Protein AF-A0A0G1IX48-F1 (afdb_monomer)

Radius of gyration: 21.23 Å; Cα contacts (8 Å, |Δi|>4): 604; chains: 1; bounding box: 63×48×56 Å

Organism: NCBI:txid1618648

Nearest PDB structures (foldseek):
  1aw7-assembly4_D  TM=4.445E-01  e=4.147E-03  Staphylococcus aureus
  1ts4-assembly2_B  TM=2.924E-01  e=5.168E-04  Staphylococcus aureus
  1qil-assembly3_C  TM=3.198E-01  e=1.995E-03  Staphylococcus aureus

Foldseek 3Di:
DPFDKWKWFWQDKDQQVQWGWIATPVRAIEIEGQLQEDAPDAARGIDDGGFIWIFGWDADPVCNRHTHTHNIYGDPDDRWDDQDDPDPDPWDDADLEFEWEQDQQRDIDRPVLPDQDSRWDDDPQKTKGFRGFQQPQPSNVRRKYKYAYDPAQHDPPQKGWFKAWLLQDTDDRIDIDPQPSWIWTWIWGDPDPWKIKIWTWTWDKDAQDPVNGNDSRRGHIITMIGGPDIDMDTQAQDADLVRQLVNRLVVQDFSPPPPVPDRSRGCSSNSSVVSVSSCSRDPPPRHDPPPDD

Sequence (293 aa):
MAQKRIEGKVKWFNNGRCYGRGTGKDGRDYLIHFSKIEEHGTGFRSLTVGEKIEFELAHNPDRPLLPDALNVHRLDYPNPIKRQGTANPRFKSIPRALALLVDRDGNISAPQFGEPHPWDYHNGNVYAYYVDRPGMIDRIKGLVLEVELPNALVSTPGVCVMGTDFNGGPTHRRFHSDFQGGHFVLVTKLADENRISVEAKKISLRLQGPQHVVDNRDKGVWLIVESPFEQELLIPEYEDERDLKEKIRIQIPDPDNSEQRKPSATFRKFSKAIALAIEELLPSSKLVQSATA

Mean predicted aligned error: 9.94 Å

Structure (mmCIF, N/CA/C/O backbone):
data_AF-A0A0G1IX48-F1
#
_entry.id   AF-A0A0G1IX48-F1
#
loop_
_atom_site.group_PDB
_atom_site.id
_atom_site.type_symbol
_atom_site.label_atom_id
_atom_site.label_alt_id
_atom_site.label_comp_id
_atom_site.label_asym_id
_atom_site.label_entity_id
_atom_site.label_seq_id
_atom_site.pdbx_PDB_ins_code
_atom_site.Cartn_x
_atom_site.Cartn_y
_atom_site.Cartn_z
_atom_site.occupancy
_atom_site.B_iso_or_equiv
_atom_site.auth_seq_id
_atom_site.auth_comp_id
_atom_site.auth_asym_id
_atom_site.auth_atom_id
_atom_site.pdbx_PDB_model_num
ATOM 1 N N . MET A 1 1 ? -28.852 7.889 27.124 1.00 42.59 1 MET A N 1
ATOM 2 C CA . MET A 1 1 ? -28.169 9.120 26.670 1.00 42.59 1 MET A CA 1
ATOM 3 C C . MET A 1 1 ? -27.670 8.840 25.263 1.00 42.59 1 MET A C 1
ATOM 5 O O . MET A 1 1 ? -26.952 7.862 25.110 1.00 42.59 1 MET A O 1
ATOM 9 N N . ALA A 1 2 ? -28.095 9.588 24.244 1.00 50.44 2 ALA A N 1
ATOM 10 C CA . ALA A 1 2 ? -27.523 9.432 22.905 1.00 50.44 2 ALA A CA 1
ATOM 11 C C . ALA A 1 2 ? -26.066 9.913 22.957 1.00 50.44 2 ALA A C 1
ATOM 13 O O . ALA A 1 2 ? -25.815 11.066 23.311 1.00 50.44 2 ALA A O 1
ATOM 14 N N . GLN A 1 3 ? -25.111 9.018 22.708 1.00 66.12 3 GLN A N 1
ATOM 15 C CA . GLN A 1 3 ? -23.700 9.381 22.706 1.00 66.12 3 GLN A CA 1
ATOM 16 C C . GLN A 1 3 ? -23.441 10.335 21.535 1.00 66.12 3 GLN A C 1
ATOM 18 O O . GLN A 1 3 ? -23.928 10.115 20.426 1.00 66.12 3 GLN A O 1
ATOM 23 N N . LYS A 1 4 ? -22.729 11.439 21.791 1.00 82.31 4 LYS A N 1
ATOM 24 C CA . LYS A 1 4 ? -22.459 12.458 20.773 1.00 82.31 4 LYS A CA 1
ATOM 25 C C . LYS A 1 4 ? -21.637 11.838 19.640 1.00 82.31 4 LYS A C 1
ATOM 27 O O . LYS A 1 4 ? -20.493 11.443 19.864 1.00 82.31 4 LYS A O 1
ATOM 32 N N . ARG A 1 5 ? -22.223 11.800 18.444 1.00 91.75 5 ARG A N 1
ATOM 33 C CA . ARG A 1 5 ? -21.542 11.418 17.207 1.00 91.75 5 ARG A CA 1
ATOM 34 C C . ARG A 1 5 ? -20.756 12.602 16.657 1.00 91.75 5 ARG A C 1
ATOM 36 O O . ARG A 1 5 ? -21.214 13.745 16.706 1.00 91.75 5 ARG A O 1
ATOM 43 N N . ILE A 1 6 ? -19.539 12.327 16.213 1.00 94.69 6 ILE A N 1
ATOM 44 C CA . ILE A 1 6 ? -18.588 13.294 15.680 1.00 94.69 6 ILE A CA 1
ATOM 45 C C . ILE A 1 6 ? -18.226 12.825 14.281 1.00 94.69 6 ILE A C 1
ATOM 47 O O . ILE A 1 6 ? -17.757 11.706 14.093 1.00 94.69 6 ILE A O 1
ATOM 51 N N . GLU A 1 7 ? -18.434 13.692 13.300 1.00 96.00 7 GLU A N 1
ATOM 52 C CA . GLU A 1 7 ? -17.921 13.462 11.958 1.00 96.00 7 GLU A CA 1
ATOM 53 C C . GLU A 1 7 ? -16.459 13.890 11.876 1.00 96.00 7 GLU A C 1
ATOM 55 O O . GLU A 1 7 ? -16.043 14.857 12.518 1.00 96.00 7 GLU A O 1
ATOM 60 N N . GLY A 1 8 ? -15.686 13.216 11.040 1.00 95.06 8 GLY A N 1
ATOM 61 C CA . GLY A 1 8 ? -14.280 13.507 10.844 1.00 95.06 8 GLY A CA 1
ATOM 62 C C . GLY A 1 8 ? -13.736 12.937 9.547 1.00 95.06 8 GLY A C 1
ATOM 63 O O . GLY A 1 8 ? -14.470 12.418 8.704 1.00 95.06 8 GLY A O 1
ATOM 64 N N . LYS A 1 9 ? -12.420 13.052 9.394 1.00 94.75 9 LYS A N 1
ATOM 65 C CA . LYS A 1 9 ? -11.662 12.458 8.296 1.00 94.75 9 LYS A CA 1
ATOM 66 C C . LYS A 1 9 ? -10.496 11.650 8.824 1.00 94.75 9 LYS A C 1
ATOM 68 O O . LYS A 1 9 ? -9.844 12.046 9.787 1.00 94.75 9 LYS A O 1
ATOM 73 N N . VAL A 1 10 ? -10.198 10.541 8.171 1.00 91.38 10 VAL A N 1
ATOM 74 C CA . VAL A 1 10 ? -9.043 9.708 8.507 1.00 91.38 10 VAL A CA 1
ATOM 75 C C . VAL A 1 10 ? -7.765 10.425 8.072 1.00 91.38 10 VAL A C 1
ATOM 77 O O . VAL A 1 10 ? -7.608 10.774 6.906 1.00 91.38 10 VAL A O 1
ATOM 80 N N . LYS A 1 11 ? -6.835 10.655 9.003 1.00 89.56 11 LYS A N 1
ATOM 81 C CA . LYS A 1 11 ? -5.498 11.189 8.698 1.00 89.56 11 LYS A CA 1
ATOM 82 C C . LYS A 1 11 ? -4.600 10.097 8.139 1.00 89.56 11 LYS A C 1
ATOM 84 O O . LYS A 1 11 ? -3.914 10.309 7.150 1.00 89.56 11 LYS A O 1
ATOM 89 N N . TRP A 1 12 ? -4.597 8.935 8.785 1.00 87.06 12 TRP A N 1
ATOM 90 C CA . TRP A 1 12 ? -3.848 7.763 8.347 1.00 87.06 12 TRP A CA 1
ATOM 91 C C . TRP A 1 12 ? -4.376 6.507 9.037 1.00 87.06 12 TRP A C 1
ATOM 93 O O . TRP A 1 12 ? -4.930 6.578 10.134 1.00 87.06 12 TRP A O 1
ATOM 103 N N . PHE A 1 13 ? -4.170 5.346 8.422 1.00 84.38 13 PHE A N 1
ATOM 104 C CA . PHE A 1 13 ? -4.511 4.056 9.011 1.00 84.38 13 PHE A CA 1
ATOM 105 C C . PHE A 1 13 ? -3.459 3.018 8.628 1.00 84.38 13 PHE A C 1
ATOM 107 O O . PHE A 1 13 ? -3.101 2.886 7.461 1.00 84.38 13 PHE A O 1
ATOM 114 N N . ASN A 1 14 ? -2.924 2.298 9.613 1.00 80.75 14 ASN A N 1
ATOM 115 C CA . ASN A 1 14 ? -1.934 1.256 9.386 1.00 80.75 14 ASN A CA 1
ATOM 116 C C . ASN A 1 14 ? -2.595 -0.120 9.487 1.00 80.75 14 ASN A C 1
ATOM 118 O O . ASN A 1 14 ? -2.892 -0.604 10.579 1.00 80.75 14 ASN A O 1
ATOM 122 N N . ASN A 1 15 ? -2.762 -0.776 8.343 1.00 77.44 15 ASN A N 1
ATOM 123 C CA . ASN A 1 15 ? -3.393 -2.090 8.231 1.00 77.44 15 ASN A CA 1
ATOM 124 C C . ASN A 1 15 ? -2.645 -3.211 8.951 1.00 77.44 15 ASN A C 1
ATOM 126 O O . ASN A 1 15 ? -3.273 -4.108 9.516 1.00 77.44 15 ASN A O 1
ATOM 130 N N . GLY A 1 16 ? -1.311 -3.157 8.945 1.00 72.56 16 GLY A N 1
ATOM 131 C CA . GLY A 1 16 ? -0.469 -4.145 9.616 1.00 72.56 16 GLY A CA 1
ATOM 132 C C . GLY A 1 16 ? -0.540 -4.033 11.137 1.00 72.56 16 GLY A C 1
ATOM 133 O O . GLY A 1 16 ? -0.496 -5.041 11.835 1.00 72.56 16 GLY A O 1
ATOM 134 N N . ARG A 1 17 ? -0.690 -2.810 11.659 1.00 77.06 17 ARG A N 1
ATOM 135 C CA . ARG A 1 17 ? -0.802 -2.554 13.102 1.00 77.06 17 ARG A CA 1
ATOM 136 C C . ARG A 1 17 ? -2.237 -2.417 13.607 1.00 77.06 17 ARG A C 1
ATOM 138 O O . ARG A 1 17 ? -2.450 -2.402 14.811 1.00 77.06 17 ARG A O 1
ATOM 145 N N . CYS A 1 18 ? -3.210 -2.374 12.704 1.00 80.06 18 CYS A N 1
ATOM 146 C CA . CYS A 1 18 ? -4.641 -2.340 12.996 1.00 80.06 18 CYS A CA 1
ATOM 147 C C . CYS A 1 18 ? -5.118 -1.080 13.744 1.00 80.06 18 CYS A C 1
ATOM 149 O O . CYS A 1 18 ? -6.137 -1.114 14.437 1.00 80.06 18 CYS A O 1
ATOM 151 N N . TYR A 1 19 ? -4.397 0.032 13.607 1.00 86.12 19 TYR A N 1
ATOM 152 C CA . TYR A 1 19 ? -4.800 1.318 14.167 1.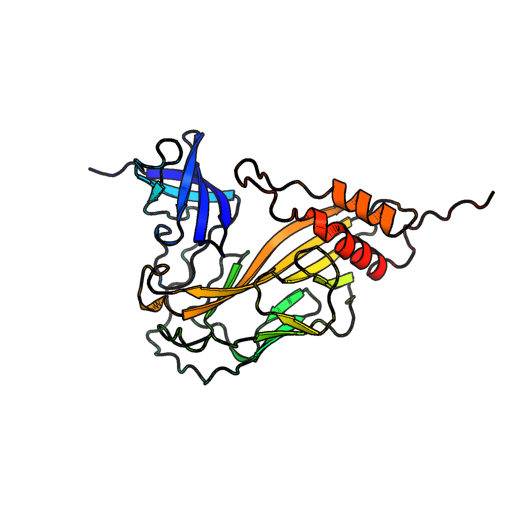00 86.12 19 TYR A CA 1
ATOM 153 C C . TYR A 1 19 ? -4.465 2.467 13.221 1.00 86.12 19 TYR A C 1
ATOM 155 O O . TYR A 1 19 ? -3.578 2.367 12.371 1.00 86.12 19 TYR A O 1
ATOM 163 N N . GLY A 1 20 ? -5.179 3.566 13.396 1.00 89.81 20 GLY A N 1
ATOM 164 C CA . GLY A 1 20 ? -5.025 4.800 12.655 1.00 89.81 20 GLY A CA 1
ATOM 165 C C . GLY A 1 20 ? -5.401 6.004 13.495 1.00 89.81 20 GLY A C 1
ATOM 166 O O . GLY A 1 20 ? -5.756 5.886 14.670 1.00 89.81 20 GLY A O 1
ATOM 167 N N . ARG A 1 21 ? -5.338 7.170 12.869 1.00 92.94 21 ARG A N 1
ATOM 168 C CA . ARG A 1 21 ? -5.719 8.443 13.467 1.00 92.94 21 ARG A CA 1
ATOM 169 C C . ARG A 1 21 ? -6.688 9.160 12.543 1.00 92.94 21 ARG A C 1
ATOM 171 O O . ARG A 1 21 ? -6.491 9.167 11.329 1.00 92.94 21 ARG A O 1
ATOM 178 N N . GLY A 1 22 ? -7.716 9.771 13.114 1.00 93.81 22 GLY A N 1
ATOM 179 C CA . GLY A 1 22 ? -8.655 10.638 12.407 1.00 93.81 22 GLY A CA 1
ATOM 180 C C . GLY A 1 22 ? -8.753 12.002 13.071 1.00 93.81 22 GLY A C 1
ATOM 181 O O . GLY A 1 22 ? -8.441 12.139 14.248 1.00 93.81 22 GLY A O 1
ATOM 182 N N . THR A 1 23 ? -9.192 13.001 12.317 1.00 95.50 23 THR A N 1
ATOM 183 C CA . THR A 1 23 ? -9.468 14.350 12.813 1.00 95.50 23 THR A CA 1
ATOM 184 C C . THR A 1 23 ? -10.959 14.607 12.749 1.00 95.50 23 THR A C 1
ATOM 186 O O . THR A 1 23 ? -11.557 14.524 11.674 1.00 95.50 23 THR A O 1
ATOM 189 N N . GLY A 1 24 ? -11.558 14.905 13.898 1.00 94.81 24 GLY A N 1
ATOM 190 C CA . GLY A 1 24 ? -12.957 15.301 13.985 1.00 94.81 24 GLY A CA 1
ATOM 191 C C . GLY A 1 24 ? -13.181 16.713 13.442 1.00 94.81 24 GLY A C 1
ATOM 192 O O . GLY A 1 24 ? -12.270 17.540 13.390 1.00 94.81 24 GLY A O 1
ATOM 193 N N . LYS A 1 25 ? -14.425 17.028 13.075 1.00 94.50 25 LYS A N 1
ATOM 194 C CA . LYS A 1 25 ? -14.857 18.391 12.714 1.00 94.50 25 LYS A CA 1
ATOM 195 C C . LYS A 1 25 ? -14.704 19.392 13.864 1.00 94.50 25 LYS A C 1
ATOM 197 O O . LYS A 1 25 ? -14.741 20.594 13.636 1.00 94.50 25 LYS A O 1
ATOM 202 N N . ASP A 1 26 ? -14.527 18.906 15.087 1.00 91.50 26 ASP A N 1
ATOM 203 C CA . ASP A 1 26 ? -14.191 19.698 16.269 1.00 91.50 26 ASP A CA 1
ATOM 204 C C . ASP A 1 26 ? -12.700 20.082 16.351 1.00 91.50 26 ASP A C 1
ATOM 206 O O . ASP A 1 26 ? -12.290 20.738 17.308 1.00 91.50 26 ASP A O 1
ATOM 210 N N . GLY A 1 27 ? -11.886 19.674 15.370 1.00 90.75 27 GLY A N 1
ATOM 211 C CA . GLY A 1 27 ? -10.461 19.988 15.274 1.00 90.75 27 GLY A CA 1
ATOM 212 C C . GLY A 1 27 ? -9.554 19.110 16.137 1.00 90.75 27 GLY A C 1
ATOM 213 O O . GLY A 1 27 ? -8.349 19.352 16.175 1.00 90.75 27 GLY A O 1
ATOM 214 N N . ARG A 1 28 ? -10.098 18.101 16.831 1.00 92.38 28 ARG A N 1
ATOM 215 C CA . ARG A 1 28 ? -9.322 17.178 17.674 1.00 92.38 28 ARG A CA 1
ATOM 216 C C . ARG A 1 28 ? -8.935 15.922 16.908 1.00 92.38 28 ARG A C 1
ATOM 218 O O . ARG A 1 28 ? -9.640 15.498 15.991 1.00 92.38 28 ARG A O 1
ATOM 225 N N . ASP A 1 29 ? -7.834 15.309 17.330 1.00 94.00 29 ASP A N 1
ATOM 226 C CA . ASP A 1 29 ? -7.405 14.013 16.820 1.00 94.00 29 ASP A CA 1
ATOM 227 C C . ASP A 1 29 ? -7.938 12.870 17.685 1.00 94.00 29 ASP A C 1
ATOM 229 O O . ASP A 1 29 ? -8.062 12.985 18.905 1.00 94.00 29 ASP A O 1
ATOM 233 N N . TYR A 1 30 ? -8.236 11.758 17.022 1.00 94.31 30 TYR A N 1
ATOM 234 C CA . TYR A 1 30 ? -8.856 10.574 17.595 1.00 94.31 30 TYR A CA 1
ATOM 235 C C . TYR A 1 30 ? -8.091 9.328 17.177 1.00 94.31 30 TYR A C 1
ATOM 237 O O . TYR A 1 30 ? -7.732 9.178 16.003 1.00 94.31 30 TYR A O 1
ATOM 245 N N . LEU A 1 31 ? -7.868 8.414 18.120 1.00 94.19 31 LEU A N 1
ATOM 246 C CA . LEU A 1 31 ? -7.324 7.102 17.807 1.00 94.19 31 LEU A CA 1
ATOM 247 C C . LEU A 1 31 ? -8.439 6.199 17.285 1.00 94.19 31 LEU A C 1
ATOM 249 O O . LEU A 1 31 ? -9.457 5.994 17.942 1.00 94.19 31 LEU A O 1
ATOM 253 N N . ILE A 1 32 ? -8.215 5.609 16.118 1.00 92.94 32 ILE A N 1
ATOM 254 C CA . ILE A 1 32 ? -9.140 4.663 15.506 1.00 92.94 32 ILE A CA 1
ATOM 255 C C . ILE A 1 32 ? -8.487 3.292 15.540 1.00 92.94 32 ILE A C 1
ATOM 257 O O . ILE A 1 32 ? -7.451 3.071 14.917 1.00 92.94 32 ILE A O 1
ATOM 261 N N . HIS A 1 33 ? -9.091 2.350 16.250 1.00 89.12 33 HIS A N 1
ATOM 262 C CA . HIS A 1 33 ? -8.661 0.958 16.222 1.00 89.12 33 HIS A CA 1
ATOM 263 C C . HIS A 1 33 ? -9.568 0.151 15.290 1.00 89.12 33 HIS A C 1
ATOM 265 O O . HIS A 1 33 ? -10.773 0.391 15.251 1.00 89.12 33 HIS A O 1
ATOM 271 N N . PHE A 1 34 ? -9.017 -0.830 14.568 1.00 84.44 34 PHE A N 1
ATOM 272 C CA . PHE A 1 34 ? -9.778 -1.611 13.582 1.00 84.44 34 PHE A CA 1
ATOM 273 C C . PHE A 1 34 ? -11.041 -2.255 14.183 1.00 84.44 34 PHE A C 1
ATOM 275 O O . PHE A 1 34 ? -12.068 -2.350 13.518 1.00 84.44 34 PHE A O 1
ATOM 282 N N . SER A 1 35 ? -10.980 -2.666 15.459 1.00 81.25 35 SER A N 1
ATOM 283 C CA . SER A 1 35 ? -12.101 -3.316 16.149 1.00 81.25 35 SER A CA 1
ATOM 284 C C . SER A 1 35 ? -13.276 -2.384 16.423 1.00 81.25 35 SER A C 1
ATOM 286 O O . SER A 1 35 ? -14.332 -2.851 16.833 1.00 81.25 35 SER A O 1
ATOM 288 N N . LYS A 1 36 ? -13.080 -1.075 16.243 1.00 87.88 36 LYS A N 1
ATOM 289 C CA . LYS A 1 36 ? -14.100 -0.043 16.421 1.00 87.88 36 LYS A CA 1
ATOM 290 C C . LYS A 1 36 ? -14.729 0.387 15.104 1.00 87.88 36 LYS A C 1
ATOM 292 O O . LYS A 1 36 ? -15.658 1.178 15.138 1.00 87.88 36 LYS A O 1
ATOM 297 N N . ILE A 1 37 ? -14.222 -0.103 13.971 1.00 87.50 37 ILE A N 1
ATOM 298 C CA . ILE A 1 37 ? -14.808 0.142 12.654 1.00 87.50 37 ILE A CA 1
ATOM 299 C C . ILE A 1 37 ? -16.046 -0.734 12.532 1.00 87.50 37 ILE A C 1
ATOM 301 O O . ILE A 1 37 ? -15.942 -1.958 12.450 1.00 87.50 37 ILE A O 1
ATOM 305 N N . GLU A 1 38 ? -17.207 -0.099 12.543 1.00 79.75 38 GLU A N 1
ATOM 306 C CA . GLU A 1 38 ? -18.510 -0.728 12.401 1.00 79.75 38 GLU A CA 1
ATOM 307 C C . GLU A 1 38 ? -18.820 -0.895 10.917 1.00 79.75 38 GLU A C 1
ATOM 309 O O . GLU A 1 38 ? -19.448 -0.060 10.264 1.00 79.75 38 GLU A O 1
ATOM 314 N N . GLU A 1 39 ? -18.345 -2.010 10.376 1.00 69.50 39 GLU A N 1
ATOM 315 C CA . GLU A 1 39 ? -18.858 -2.563 9.132 1.00 69.50 39 GLU A CA 1
ATOM 316 C C . GLU A 1 39 ? -19.879 -3.643 9.451 1.00 69.50 39 GLU A C 1
ATOM 318 O O . GLU A 1 39 ? -19.658 -4.488 10.322 1.00 69.50 39 GLU A O 1
ATOM 323 N N . HIS A 1 40 ? -20.987 -3.647 8.713 1.00 56.19 40 HIS A N 1
ATOM 324 C CA . HIS A 1 40 ? -21.991 -4.702 8.774 1.00 56.19 40 HIS A CA 1
ATOM 325 C C . HIS A 1 40 ? -21.442 -5.996 8.142 1.00 56.19 40 HIS A C 1
ATOM 327 O O . HIS A 1 40 ? -21.862 -6.410 7.066 1.00 56.19 40 HIS A O 1
ATOM 333 N N . GLY A 1 41 ? -20.474 -6.637 8.802 1.00 55.41 41 GLY A N 1
ATOM 334 C CA . GLY A 1 41 ? -19.793 -7.821 8.296 1.00 55.41 41 GLY A CA 1
ATOM 335 C C . GLY A 1 41 ? -18.691 -8.359 9.213 1.00 55.41 41 GLY A C 1
ATOM 336 O O . GLY A 1 41 ? -18.174 -7.690 10.110 1.00 55.41 41 GLY A O 1
ATOM 337 N N . THR A 1 42 ? -18.345 -9.616 8.967 1.00 56.97 42 THR A N 1
ATOM 338 C CA . THR A 1 42 ? -17.113 -10.266 9.433 1.00 56.97 42 THR A CA 1
ATOM 339 C C . THR A 1 42 ? -16.043 -10.100 8.364 1.00 56.97 42 THR A C 1
ATOM 341 O O . THR A 1 42 ? -16.374 -10.189 7.182 1.00 56.97 42 THR A O 1
ATOM 344 N N . GLY A 1 43 ? -14.786 -9.956 8.754 1.00 67.50 43 GLY A N 1
ATOM 345 C CA . GLY A 1 43 ? -13.659 -9.941 7.835 1.00 67.50 43 GLY A CA 1
ATOM 346 C C . GLY A 1 43 ? -12.602 -8.906 8.191 1.00 67.50 43 GLY A C 1
ATOM 347 O O . GLY A 1 43 ? -12.515 -8.409 9.318 1.00 67.50 43 GLY A O 1
ATOM 348 N N . PHE A 1 44 ? -11.780 -8.599 7.194 1.00 73.69 44 PHE A N 1
ATOM 349 C CA . PHE A 1 44 ? -10.791 -7.539 7.266 1.00 73.69 44 PHE A CA 1
ATOM 350 C C . PHE A 1 44 ? -11.475 -6.160 7.317 1.00 73.69 44 PHE A C 1
ATOM 352 O O . PHE A 1 44 ? -12.525 -5.973 6.718 1.00 73.69 44 PHE A O 1
ATOM 359 N N . ARG A 1 45 ? -10.899 -5.202 8.055 1.00 80.25 45 ARG A N 1
ATOM 360 C CA . ARG A 1 45 ? -11.421 -3.828 8.198 1.00 80.25 45 ARG A CA 1
ATOM 361 C C . ARG A 1 45 ? -10.275 -2.832 8.095 1.00 80.25 45 ARG A C 1
ATOM 363 O O . ARG A 1 45 ? -9.256 -2.999 8.775 1.00 80.25 45 ARG A O 1
ATOM 370 N N . SER A 1 46 ? -10.438 -1.803 7.269 1.00 84.19 46 SER A N 1
ATOM 371 C CA . SER A 1 46 ? -9.398 -0.809 6.982 1.00 84.19 46 SER A CA 1
ATOM 372 C C . SER A 1 46 ? -9.983 0.543 6.600 1.00 84.19 46 SER A C 1
ATOM 374 O O . SER A 1 46 ? -11.044 0.605 5.997 1.00 84.19 46 SER A O 1
ATOM 376 N N . LE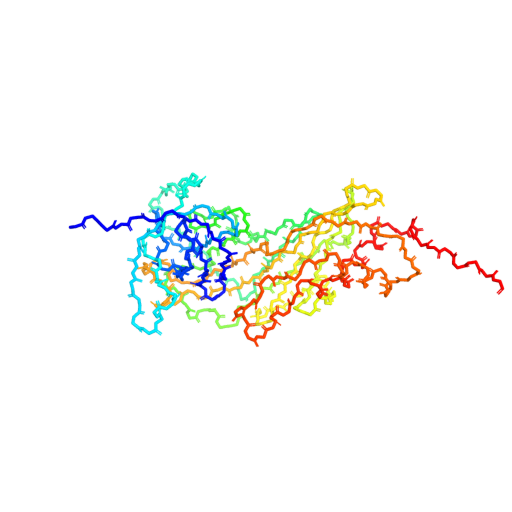U A 1 47 ? -9.282 1.633 6.888 1.00 86.06 47 LEU A N 1
ATOM 377 C CA . LEU A 1 47 ? -9.684 2.966 6.445 1.00 86.06 47 LEU A CA 1
ATOM 378 C C . LEU A 1 47 ? -8.662 3.553 5.478 1.00 86.06 47 LEU A C 1
ATOM 380 O O . LEU A 1 47 ? -7.465 3.279 5.587 1.00 86.06 47 LEU A O 1
ATOM 384 N N . THR A 1 48 ? -9.128 4.386 4.556 1.00 83.25 48 THR A N 1
ATOM 385 C CA . THR A 1 48 ? -8.273 5.101 3.606 1.00 83.25 48 THR A CA 1
ATOM 386 C C . THR A 1 48 ? -7.974 6.505 4.118 1.00 83.25 48 THR A C 1
ATOM 388 O O . THR A 1 48 ? -8.747 7.099 4.867 1.00 83.25 48 THR A O 1
ATOM 391 N N . VAL A 1 49 ? -6.832 7.073 3.728 1.00 85.25 49 VAL A N 1
ATOM 392 C CA . VAL A 1 49 ? -6.520 8.475 4.046 1.00 85.25 49 VAL A CA 1
ATOM 393 C C . VAL A 1 49 ? -7.593 9.383 3.433 1.00 85.25 49 VAL A C 1
ATOM 395 O O . VAL A 1 49 ? -8.034 9.164 2.309 1.00 85.25 49 VAL A O 1
ATOM 398 N N . GLY A 1 50 ? -8.030 10.393 4.183 1.00 87.56 50 GLY A N 1
ATOM 399 C CA . GLY A 1 50 ? -9.048 11.357 3.766 1.00 87.56 50 GLY A CA 1
ATOM 400 C C . GLY A 1 50 ? -10.494 10.861 3.865 1.00 87.56 50 GLY A C 1
ATOM 401 O O . GLY A 1 50 ? -11.407 11.673 3.699 1.00 87.56 50 GLY A O 1
ATOM 402 N N . GLU A 1 51 ? -10.712 9.580 4.175 1.00 87.69 51 GLU A N 1
ATOM 403 C CA . GLU A 1 51 ? -12.039 8.968 4.249 1.00 87.69 51 GLU A CA 1
ATOM 404 C C . GLU A 1 51 ? -12.919 9.654 5.296 1.00 87.69 51 GLU A C 1
ATOM 406 O O . GLU A 1 51 ? -12.487 9.875 6.433 1.00 87.69 51 GLU A O 1
ATOM 411 N N . LYS A 1 52 ? -14.154 10.003 4.914 1.00 92.12 52 LYS A N 1
ATOM 412 C CA . LYS A 1 52 ? -15.119 10.611 5.832 1.00 92.12 52 LYS A CA 1
ATOM 413 C C . LYS A 1 52 ? -15.754 9.546 6.713 1.00 92.12 52 LYS A C 1
ATOM 415 O O . LYS A 1 52 ? -16.339 8.578 6.220 1.00 92.12 52 LYS A O 1
ATOM 420 N N . ILE A 1 53 ? -15.684 9.778 8.015 1.00 92.88 53 ILE A N 1
ATOM 421 C CA . ILE A 1 53 ? -16.189 8.870 9.038 1.00 92.88 53 ILE A CA 1
ATOM 422 C C . ILE A 1 53 ? -17.060 9.614 10.045 1.00 92.88 53 ILE A C 1
ATOM 424 O O . ILE A 1 53 ? -16.914 10.818 10.242 1.00 92.88 53 ILE A O 1
ATOM 428 N N . GLU A 1 54 ? -17.930 8.878 10.716 1.00 94.12 54 GLU A N 1
ATOM 429 C CA . GLU A 1 54 ? -18.662 9.297 11.904 1.00 94.12 54 GLU A CA 1
ATOM 430 C C . GLU A 1 54 ? -18.348 8.319 13.033 1.00 94.12 54 GLU A C 1
ATOM 432 O O . GLU A 1 54 ? -18.261 7.118 12.802 1.00 94.12 54 GLU A O 1
ATOM 437 N N . PHE A 1 55 ? -18.152 8.813 14.249 1.00 94.44 55 PHE A N 1
ATOM 438 C CA . PHE A 1 55 ? -17.828 7.969 15.393 1.00 94.44 55 PHE A CA 1
ATOM 439 C C . PHE A 1 55 ? -18.290 8.583 16.709 1.00 94.44 55 PHE A C 1
ATOM 441 O O . PHE A 1 55 ? -18.621 9.763 16.808 1.00 94.44 55 PHE A O 1
ATOM 448 N N . GLU A 1 56 ? -18.285 7.767 17.748 1.00 94.38 56 GLU A N 1
ATOM 449 C CA . GLU A 1 56 ? -18.587 8.154 19.115 1.00 94.38 56 GLU A CA 1
ATOM 450 C C . GLU A 1 56 ? -17.289 8.376 19.895 1.00 94.38 56 GLU A C 1
ATOM 452 O O . GLU A 1 56 ? -16.365 7.565 19.849 1.00 94.38 56 GLU A O 1
ATOM 457 N N . LEU A 1 57 ? -17.208 9.488 20.627 1.00 92.50 57 LEU A N 1
ATOM 458 C CA . LEU A 1 57 ? -16.051 9.784 21.469 1.00 92.50 57 LEU A CA 1
ATOM 459 C C . LEU A 1 57 ? -16.047 8.879 22.704 1.00 92.50 57 LEU A C 1
ATOM 461 O O . LEU A 1 57 ? -17.029 8.840 23.454 1.00 92.50 57 LEU A O 1
ATOM 465 N N . ALA A 1 58 ? -14.903 8.251 22.969 1.00 91.12 58 ALA A N 1
ATOM 466 C CA . ALA A 1 58 ? -14.587 7.644 24.253 1.00 91.12 58 ALA A CA 1
ATOM 467 C C . ALA A 1 58 ? -13.303 8.232 24.835 1.00 91.12 58 ALA A C 1
ATOM 469 O O . ALA A 1 58 ? -12.243 8.245 24.209 1.00 91.12 58 ALA A O 1
ATOM 470 N N . HIS A 1 59 ? -13.402 8.726 26.065 1.00 88.56 59 HIS A N 1
ATOM 471 C CA . HIS A 1 59 ? -12.233 9.192 26.790 1.00 88.56 59 HIS A CA 1
ATOM 472 C C . HIS A 1 59 ? -11.369 8.001 27.211 1.00 88.56 59 HIS A C 1
ATOM 474 O O . HIS A 1 59 ? -11.887 7.013 27.732 1.00 88.56 59 HIS A O 1
ATOM 480 N N . ASN A 1 60 ? -10.059 8.121 27.014 1.00 85.00 60 ASN A N 1
ATOM 481 C CA . ASN A 1 60 ? -9.092 7.126 27.443 1.00 85.00 60 ASN A CA 1
ATOM 482 C C . ASN A 1 60 ? -8.210 7.731 28.554 1.00 85.00 60 ASN A C 1
ATOM 484 O O . ASN A 1 60 ? -7.461 8.666 28.261 1.00 85.00 60 ASN A O 1
ATOM 488 N N . PRO A 1 61 ? -8.281 7.230 29.804 1.00 87.12 61 PRO A N 1
ATOM 489 C CA . PRO A 1 61 ? -7.509 7.772 30.925 1.00 87.12 61 PRO A CA 1
ATOM 490 C C . PRO A 1 61 ? -5.993 7.745 30.700 1.00 87.12 61 PRO A C 1
ATOM 492 O O . PRO A 1 61 ? -5.295 8.660 31.131 1.00 87.12 61 PRO A O 1
ATOM 495 N N . ASP A 1 62 ? -5.492 6.738 29.978 1.00 88.00 62 ASP A N 1
ATOM 496 C CA . ASP A 1 62 ? -4.065 6.587 29.674 1.00 88.00 62 ASP A CA 1
ATOM 497 C C . ASP A 1 62 ? -3.613 7.530 28.545 1.00 88.00 62 ASP A C 1
ATOM 499 O O . ASP A 1 62 ? -2.424 7.816 28.389 1.00 88.00 62 ASP A O 1
ATOM 503 N N . ARG A 1 63 ? -4.560 8.021 27.733 1.00 84.94 63 ARG A N 1
ATOM 504 C CA . ARG A 1 63 ? -4.325 8.910 26.584 1.00 84.94 63 ARG A CA 1
ATOM 505 C C . ARG A 1 63 ? -5.297 10.096 26.593 1.00 84.94 63 ARG A C 1
ATOM 507 O O . ARG A 1 63 ? -6.138 10.215 25.700 1.00 84.94 63 ARG A O 1
ATOM 514 N N . PRO A 1 64 ? -5.165 11.034 27.545 1.00 82.81 64 PRO A N 1
ATOM 515 C CA . PRO A 1 64 ? -6.126 12.127 27.698 1.00 82.81 64 PRO A CA 1
ATOM 516 C C . PRO A 1 64 ? -6.158 13.089 26.500 1.00 82.81 64 PRO A C 1
ATOM 518 O O . PRO A 1 64 ? -7.191 13.701 26.235 1.00 82.81 64 PRO A O 1
ATOM 521 N N . LEU A 1 65 ? -5.045 13.209 25.767 1.00 87.75 65 LEU A N 1
ATOM 522 C CA . LEU A 1 65 ? -4.916 14.068 24.583 1.00 87.75 65 LEU A CA 1
ATOM 523 C C . LEU A 1 65 ? -5.306 13.375 23.268 1.00 87.75 65 LEU A C 1
ATOM 525 O O . LEU A 1 65 ? -5.375 14.041 22.241 1.00 87.75 65 LEU A O 1
ATOM 529 N N . LEU A 1 66 ? -5.546 12.060 23.290 1.00 89.69 66 LEU A N 1
ATOM 530 C CA . LEU A 1 66 ? -5.897 11.277 22.107 1.00 89.69 66 LEU A CA 1
ATOM 531 C C . LEU A 1 66 ? -7.035 10.303 22.458 1.00 89.69 66 LEU A C 1
ATOM 533 O O . LEU A 1 66 ? -6.776 9.120 22.705 1.00 89.69 66 LEU A O 1
ATOM 537 N N . PRO A 1 67 ? -8.283 10.805 22.540 1.00 92.94 67 PRO A N 1
ATOM 538 C CA . PRO A 1 67 ? -9.451 9.976 22.811 1.00 92.94 67 PRO A CA 1
ATOM 539 C C . PRO A 1 67 ? -9.650 8.906 21.733 1.00 92.94 67 PRO A C 1
ATOM 541 O O . PRO A 1 67 ? -9.240 9.064 20.581 1.00 92.94 67 PRO A O 1
ATOM 544 N N . ASP A 1 68 ? -10.318 7.821 22.110 1.00 93.25 68 ASP A N 1
ATOM 545 C CA . ASP A 1 68 ? -10.636 6.730 21.199 1.00 93.25 68 ASP A CA 1
ATOM 546 C C . ASP A 1 68 ? -11.926 7.047 20.427 1.00 93.25 68 ASP A C 1
ATOM 548 O O . ASP A 1 68 ? -12.904 7.561 20.980 1.00 93.25 68 ASP A O 1
ATOM 552 N N . ALA A 1 69 ? -11.934 6.710 19.141 1.00 93.94 69 ALA A N 1
ATOM 553 C CA . ALA A 1 69 ? -13.128 6.680 18.312 1.00 93.94 69 ALA A CA 1
ATOM 554 C C . ALA A 1 69 ? -13.786 5.296 18.428 1.00 93.94 69 ALA A C 1
ATOM 556 O O . ALA A 1 69 ? -13.191 4.277 18.064 1.00 93.94 69 ALA A O 1
ATOM 557 N N . LEU A 1 70 ? -15.008 5.251 18.953 1.00 91.88 70 LEU A N 1
ATOM 558 C CA . LEU A 1 70 ? -15.851 4.057 19.007 1.00 91.88 70 LEU A CA 1
ATOM 559 C C . LEU A 1 70 ? -16.912 4.108 17.913 1.00 91.88 70 LEU A C 1
ATOM 561 O O . LEU A 1 70 ? -17.248 5.185 17.433 1.00 91.88 70 LEU A O 1
ATOM 565 N N . ASN A 1 71 ? -17.477 2.953 17.565 1.00 90.12 71 ASN A N 1
ATOM 566 C CA . ASN A 1 71 ? -18.610 2.858 16.647 1.00 90.12 71 ASN A CA 1
ATOM 567 C C . ASN A 1 71 ? -18.378 3.639 15.338 1.00 90.12 71 ASN A C 1
ATOM 569 O O . ASN A 1 71 ? -19.182 4.479 14.941 1.00 90.12 71 ASN A O 1
ATOM 573 N N . VAL A 1 72 ? -17.208 3.437 14.730 1.00 91.00 72 VAL A N 1
ATOM 574 C CA . VAL A 1 72 ? -16.734 4.197 13.573 1.00 91.00 72 VAL A CA 1
ATOM 575 C C . VAL A 1 72 ? -17.454 3.713 12.322 1.00 91.00 72 VAL A C 1
ATOM 577 O O . VAL A 1 72 ? -17.230 2.595 11.868 1.00 91.00 72 VAL A O 1
ATOM 580 N N . HIS A 1 73 ? -18.274 4.572 11.734 1.00 89.31 73 HIS A N 1
ATOM 581 C CA . HIS A 1 73 ? -18.987 4.345 10.486 1.00 89.31 73 HIS A CA 1
ATOM 582 C C . HIS A 1 73 ? -18.396 5.195 9.363 1.00 89.31 73 HIS A C 1
ATOM 584 O O . HIS A 1 73 ? -17.927 6.308 9.589 1.00 89.31 73 HIS A O 1
ATOM 590 N N . ARG A 1 74 ? -18.452 4.695 8.130 1.00 87.38 74 ARG A N 1
ATOM 591 C CA . ARG A 1 74 ? -18.116 5.483 6.936 1.00 87.38 74 ARG A CA 1
ATOM 592 C C . ARG A 1 74 ? -19.319 6.300 6.497 1.00 87.38 74 ARG A C 1
ATOM 594 O O . ARG A 1 74 ? -20.440 5.803 6.546 1.00 87.38 74 ARG A O 1
ATOM 601 N N . LEU A 1 75 ? -19.074 7.516 6.023 1.00 87.00 75 LEU A N 1
ATOM 602 C CA . LEU A 1 75 ? -20.132 8.399 5.524 1.00 87.00 75 LEU A CA 1
ATOM 603 C C . LEU A 1 75 ? -20.301 8.332 4.003 1.00 87.00 75 LEU A C 1
ATOM 605 O O . LEU A 1 75 ? -21.421 8.420 3.515 1.00 87.00 75 LEU A O 1
ATOM 609 N N . ASP A 1 76 ? -19.206 8.157 3.258 1.00 76.19 76 ASP A N 1
ATOM 610 C CA . ASP A 1 76 ? -19.215 8.236 1.788 1.00 76.19 76 ASP A CA 1
ATOM 611 C C . ASP A 1 76 ? -19.207 6.860 1.091 1.00 76.19 76 ASP A C 1
ATOM 613 O O . ASP A 1 76 ? -19.245 6.793 -0.137 1.00 76.19 76 ASP A O 1
ATOM 617 N N . TYR A 1 77 ? -19.133 5.754 1.839 1.00 64.00 77 TYR A N 1
ATOM 618 C CA . TYR A 1 77 ? -18.950 4.425 1.250 1.00 64.00 77 TYR A CA 1
ATOM 619 C C . TYR A 1 77 ? -20.292 3.703 1.068 1.00 64.00 77 TYR A C 1
ATOM 621 O O . TYR A 1 77 ? -21.024 3.537 2.051 1.00 64.00 77 TYR A O 1
ATOM 629 N N . PRO A 1 78 ? -20.632 3.219 -0.144 1.00 52.97 78 PRO A N 1
ATOM 630 C CA . PRO A 1 78 ? -21.728 2.274 -0.289 1.00 52.97 78 PRO A CA 1
ATOM 631 C C . PRO A 1 78 ? -21.403 1.051 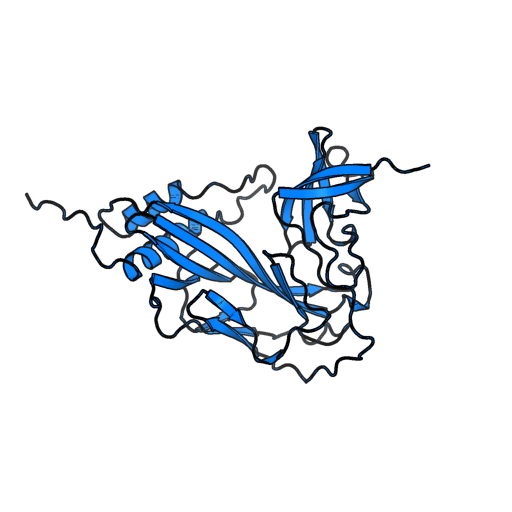0.572 1.00 52.97 78 PRO A C 1
ATOM 633 O O . PRO A 1 78 ? -20.288 0.538 0.516 1.00 52.97 78 PRO A O 1
ATOM 636 N N . ASN A 1 79 ? -22.362 0.642 1.409 1.00 48.47 79 ASN A N 1
ATOM 637 C CA . ASN A 1 79 ? -22.250 -0.500 2.321 1.00 48.47 79 ASN A CA 1
ATOM 638 C C . ASN A 1 79 ? -21.405 -1.627 1.698 1.00 48.47 79 ASN A C 1
ATOM 640 O O . ASN A 1 79 ? -21.778 -2.081 0.608 1.00 48.47 79 ASN A O 1
ATOM 644 N N . PRO A 1 80 ? -20.317 -2.091 2.349 1.00 46.75 80 PRO A N 1
ATOM 645 C CA . PRO A 1 80 ? -19.565 -3.225 1.843 1.00 46.75 80 PRO A CA 1
ATOM 646 C C . PRO A 1 80 ? -20.544 -4.378 1.641 1.00 46.75 80 PRO A C 1
ATOM 648 O O . PRO A 1 80 ? -21.396 -4.644 2.491 1.00 46.75 80 PRO A O 1
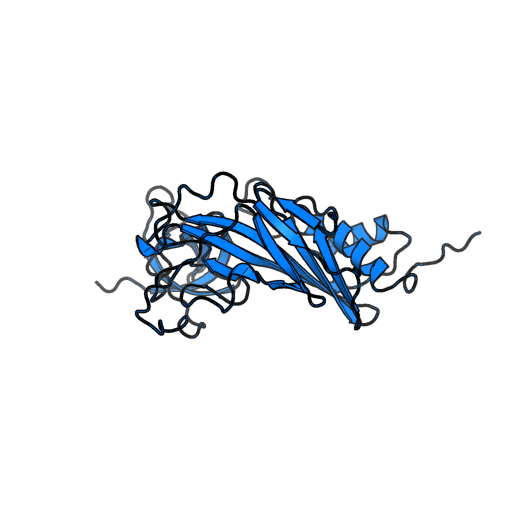ATOM 651 N N . ILE A 1 81 ? -20.473 -4.937 0.434 1.00 44.44 81 ILE A N 1
ATOM 652 C CA . ILE A 1 81 ? -21.228 -6.060 -0.123 1.00 44.44 81 ILE A CA 1
ATOM 653 C C . ILE A 1 81 ? -22.107 -6.750 0.932 1.00 44.44 81 ILE A C 1
ATOM 655 O O . ILE A 1 81 ? -21.620 -7.483 1.794 1.00 44.44 81 ILE A O 1
ATOM 659 N N . LYS A 1 82 ? -23.433 -6.550 0.853 1.00 43.25 82 LYS A N 1
ATOM 660 C CA . LYS A 1 82 ? -24.382 -7.386 1.603 1.00 43.25 82 LYS A CA 1
ATOM 661 C C . LYS A 1 82 ? -24.047 -8.841 1.288 1.00 43.25 82 LYS A C 1
ATOM 663 O O . LYS A 1 82 ? -24.160 -9.236 0.130 1.00 43.25 82 LYS A O 1
ATOM 668 N N . ARG A 1 83 ? -23.652 -9.616 2.305 1.00 49.84 83 ARG A N 1
ATOM 669 C CA . ARG A 1 83 ? -23.357 -11.053 2.190 1.00 49.84 83 ARG A CA 1
ATOM 670 C C . ARG A 1 83 ? -24.373 -11.737 1.273 1.00 49.84 83 ARG A C 1
ATOM 672 O O . ARG A 1 83 ? -25.530 -11.910 1.657 1.00 49.84 83 ARG A O 1
ATOM 679 N N . GLN A 1 84 ? -23.936 -12.163 0.094 1.00 41.75 84 GLN A N 1
ATOM 680 C CA . GLN A 1 84 ? -24.690 -13.118 -0.702 1.00 41.75 84 GLN A CA 1
ATOM 681 C C . GLN A 1 84 ? -24.189 -14.515 -0.343 1.00 41.75 84 GLN A C 1
ATOM 683 O O . GLN A 1 84 ? -23.124 -14.941 -0.774 1.00 41.75 84 GLN A O 1
ATOM 688 N N . GLY A 1 85 ? -24.963 -15.220 0.482 1.00 45.72 85 GLY A N 1
ATOM 689 C CA . GLY A 1 85 ? -24.828 -16.665 0.648 1.00 45.72 85 GLY A CA 1
ATOM 690 C C . GLY A 1 85 ? -24.464 -17.138 2.054 1.00 45.72 85 GLY A C 1
ATOM 691 O O . GLY A 1 85 ? -23.507 -16.695 2.682 1.00 45.72 85 GLY A O 1
ATOM 692 N N . THR A 1 86 ? -25.227 -18.124 2.517 1.00 43.09 86 THR A N 1
ATOM 693 C CA . THR A 1 86 ? -24.965 -18.995 3.674 1.00 43.09 86 THR A CA 1
ATOM 694 C C . THR A 1 86 ? -24.045 -20.170 3.318 1.00 43.09 86 THR A C 1
ATOM 696 O O . THR A 1 86 ? -23.958 -21.143 4.067 1.00 43.09 86 THR A O 1
ATOM 699 N N . ALA A 1 87 ? -23.390 -20.126 2.154 1.00 45.72 87 ALA A N 1
ATOM 700 C CA . ALA A 1 87 ? -22.601 -21.237 1.653 1.00 45.72 87 ALA A CA 1
ATOM 701 C C . ALA A 1 87 ? -21.382 -21.456 2.554 1.00 45.72 87 ALA A C 1
ATOM 703 O O . ALA A 1 87 ? -20.551 -20.568 2.712 1.00 45.72 87 ALA A O 1
ATOM 704 N N . ASN A 1 88 ? -21.289 -22.652 3.136 1.00 48.38 88 ASN A N 1
ATOM 705 C CA . ASN A 1 88 ? -20.086 -23.146 3.793 1.00 48.38 88 ASN A CA 1
ATOM 706 C C . ASN A 1 88 ? -19.026 -23.333 2.693 1.00 48.38 88 ASN A C 1
ATOM 708 O O . ASN A 1 88 ? -19.140 -24.289 1.915 1.00 48.38 88 ASN A O 1
ATOM 712 N N . PRO A 1 89 ? -18.037 -22.436 2.553 1.00 52.34 89 PRO A N 1
ATOM 713 C CA . PRO A 1 89 ? -17.103 -22.522 1.446 1.00 52.34 89 PRO A CA 1
ATOM 714 C C . PRO A 1 89 ? -16.248 -23.769 1.637 1.00 52.34 89 PRO A C 1
ATOM 716 O O . PRO A 1 89 ? -15.729 -24.033 2.725 1.00 52.34 89 PRO A O 1
ATOM 719 N N . ARG A 1 90 ? -16.100 -24.575 0.586 1.00 53.66 90 ARG A N 1
ATOM 720 C CA . ARG A 1 90 ? -15.153 -25.691 0.615 1.00 53.66 90 ARG A CA 1
ATOM 721 C C . ARG A 1 90 ? -13.753 -25.137 0.383 1.00 53.66 90 ARG A C 1
ATOM 723 O O . ARG A 1 90 ? -13.318 -25.004 -0.754 1.00 53.66 90 ARG A O 1
ATOM 730 N N . PHE A 1 91 ? -13.045 -24.850 1.468 1.00 56.06 91 PHE A N 1
ATOM 731 C CA . PHE A 1 91 ? -11.628 -24.505 1.415 1.00 56.06 91 PHE A CA 1
ATOM 732 C C . PHE A 1 91 ? -10.816 -25.731 0.971 1.00 56.06 91 PHE A C 1
ATOM 734 O O . PHE A 1 91 ? -10.783 -26.753 1.669 1.00 56.06 91 PHE A O 1
ATOM 741 N N . LYS A 1 92 ? -10.184 -25.649 -0.206 1.00 58.16 92 LYS A N 1
ATOM 742 C CA . LYS A 1 92 ? -9.186 -26.635 -0.655 1.00 58.16 92 LYS A CA 1
ATOM 743 C C . LYS A 1 92 ? -7.937 -26.534 0.233 1.00 58.16 92 LYS A C 1
ATOM 745 O O . LYS A 1 92 ? -7.707 -25.508 0.864 1.00 58.16 92 LYS A O 1
ATOM 750 N N . SER A 1 93 ? -7.131 -27.595 0.315 1.00 59.22 93 SER A N 1
ATOM 751 C CA . SER A 1 93 ? -5.848 -27.521 1.028 1.00 59.22 93 SER A CA 1
ATOM 752 C C . SER A 1 93 ? -4.944 -26.486 0.365 1.00 59.22 93 SER A C 1
ATOM 754 O O . SER A 1 93 ? -4.702 -26.584 -0.839 1.00 59.22 93 SER A O 1
ATOM 756 N N . ILE A 1 94 ? -4.427 -25.537 1.139 1.00 62.91 94 ILE A N 1
ATOM 757 C CA . ILE A 1 94 ? -3.565 -24.487 0.598 1.00 62.91 94 ILE A CA 1
ATOM 758 C C . ILE A 1 94 ? -2.120 -24.992 0.534 1.00 62.91 94 ILE A C 1
ATOM 760 O O . ILE A 1 94 ? -1.654 -25.628 1.488 1.00 62.91 94 ILE A O 1
ATOM 764 N N . PRO A 1 95 ? -1.411 -24.746 -0.578 1.00 65.62 95 PRO A N 1
ATOM 765 C CA . PRO A 1 95 ? 0.015 -25.029 -0.678 1.00 65.62 95 PRO A CA 1
ATOM 766 C C . PRO A 1 95 ? 0.830 -24.205 0.334 1.00 65.62 95 PRO A C 1
ATOM 768 O O . PRO A 1 95 ? 0.430 -23.125 0.754 1.00 65.62 95 PRO A O 1
ATOM 771 N N . ARG A 1 96 ? 2.022 -24.690 0.705 1.00 72.31 96 ARG A N 1
ATOM 772 C CA . ARG A 1 96 ? 2.969 -23.920 1.542 1.00 72.31 96 ARG A CA 1
ATOM 773 C C . ARG A 1 96 ? 3.495 -22.654 0.850 1.00 72.31 96 ARG A C 1
ATOM 775 O O . ARG A 1 96 ? 4.020 -21.776 1.523 1.00 72.31 96 ARG A O 1
ATOM 782 N N . ALA A 1 97 ? 3.345 -22.572 -0.468 1.00 76.25 97 ALA A N 1
ATOM 783 C CA . ALA A 1 97 ? 3.693 -21.424 -1.285 1.00 76.25 97 ALA A CA 1
ATOM 784 C C . ALA A 1 97 ? 2.435 -20.890 -1.980 1.00 76.25 97 ALA A C 1
ATOM 786 O O . ALA A 1 97 ? 1.744 -21.642 -2.665 1.00 76.25 97 ALA A O 1
ATOM 787 N N . LEU A 1 98 ? 2.132 -19.608 -1.800 1.00 80.88 98 LEU A N 1
ATOM 788 C CA . LEU A 1 98 ? 1.053 -18.919 -2.504 1.00 80.88 98 LEU A CA 1
ATOM 789 C C . LEU A 1 98 ? 1.642 -18.121 -3.663 1.00 80.88 98 LEU A C 1
ATOM 791 O O . LEU A 1 98 ? 2.352 -17.142 -3.438 1.00 80.88 98 LEU A O 1
ATOM 795 N N . ALA A 1 99 ? 1.315 -18.521 -4.886 1.00 83.06 99 ALA A N 1
ATOM 796 C CA . ALA A 1 99 ? 1.718 -17.797 -6.081 1.00 83.06 99 ALA A CA 1
ATOM 797 C C . ALA A 1 99 ? 0.901 -16.505 -6.239 1.00 83.06 99 ALA A C 1
ATOM 799 O O . ALA A 1 99 ? -0.317 -16.501 -6.065 1.00 83.06 99 ALA A O 1
ATOM 800 N N . LEU A 1 100 ? 1.563 -15.410 -6.583 1.00 87.75 100 LEU A N 1
ATOM 801 C CA . LEU A 1 100 ? 0.955 -14.142 -6.954 1.00 87.75 100 LEU A CA 1
ATOM 802 C C . LEU A 1 100 ? 1.467 -13.759 -8.329 1.00 87.75 100 LEU A C 1
ATOM 804 O O . LEU A 1 100 ? 2.675 -13.654 -8.540 1.00 87.75 100 LEU A O 1
ATOM 808 N N . LEU A 1 101 ? 0.537 -13.555 -9.254 1.00 87.38 101 LEU A N 1
ATOM 809 C CA . LEU A 1 101 ? 0.843 -13.122 -10.605 1.00 87.38 101 LEU A CA 1
ATOM 810 C C . LEU A 1 101 ? 0.584 -11.630 -10.707 1.00 87.38 101 LEU A C 1
ATOM 812 O O . LEU A 1 101 ? -0.512 -11.164 -10.382 1.00 87.38 101 LEU A O 1
ATOM 816 N N . VAL A 1 102 ? 1.593 -10.905 -11.175 1.00 90.31 102 VAL A N 1
ATOM 817 C CA . VAL A 1 102 ? 1.473 -9.493 -11.520 1.00 90.31 102 VAL A CA 1
ATOM 818 C C . VAL A 1 102 ? 1.361 -9.382 -13.032 1.00 90.31 102 VAL A C 1
ATOM 820 O O . VAL A 1 102 ? 2.232 -9.865 -13.758 1.00 90.31 102 VAL A O 1
ATOM 823 N N . ASP A 1 103 ? 0.277 -8.781 -13.513 1.00 90.38 103 ASP A N 1
ATOM 824 C CA . ASP A 1 103 ? 0.096 -8.550 -14.943 1.00 90.38 103 ASP A CA 1
ATOM 825 C C . ASP A 1 103 ? 0.868 -7.311 -15.437 1.00 90.38 103 ASP A C 1
ATOM 827 O O . ASP A 1 103 ? 1.604 -6.651 -14.701 1.00 90.38 103 ASP A O 1
ATOM 831 N N . ARG A 1 104 ? 0.723 -7.012 -16.729 1.00 88.56 104 ARG A N 1
ATOM 832 C CA . ARG A 1 104 ? 1.410 -5.901 -17.402 1.00 88.56 104 ARG A CA 1
ATOM 833 C C . ARG A 1 104 ? 0.928 -4.513 -16.975 1.00 88.56 104 ARG A C 1
ATOM 835 O O . ARG A 1 104 ? 1.657 -3.549 -17.192 1.00 88.56 104 ARG A O 1
ATOM 842 N N . ASP A 1 105 ? -0.255 -4.429 -16.376 1.00 88.75 105 ASP A N 1
ATOM 843 C CA . ASP A 1 105 ? -0.845 -3.201 -15.844 1.00 88.75 105 ASP A CA 1
ATOM 844 C C . ASP A 1 105 ? -0.553 -3.024 -14.346 1.00 88.75 105 ASP A C 1
ATOM 846 O O . ASP A 1 105 ? -0.909 -1.997 -13.757 1.00 88.75 105 ASP A O 1
ATOM 850 N N . GLY A 1 106 ? 0.109 -4.015 -13.737 1.00 87.25 106 GLY A N 1
ATOM 851 C CA . GLY A 1 106 ? 0.450 -4.049 -12.324 1.00 87.25 106 GLY A CA 1
ATOM 852 C C . GLY A 1 106 ? -0.648 -4.626 -11.433 1.00 87.25 106 GLY A C 1
ATOM 853 O O . GLY A 1 106 ? -0.533 -4.541 -10.208 1.00 87.25 106 GLY A O 1
ATOM 854 N N . ASN A 1 107 ? -1.711 -5.210 -11.995 1.00 88.00 107 ASN A N 1
ATOM 855 C CA . ASN A 1 107 ? -2.737 -5.864 -11.190 1.00 88.00 107 ASN A CA 1
ATOM 856 C C . ASN A 1 107 ? -2.181 -7.159 -10.602 1.00 88.00 107 ASN A C 1
ATOM 858 O O . ASN A 1 107 ? -1.500 -7.933 -11.276 1.00 88.00 107 ASN A O 1
ATOM 862 N N . ILE A 1 108 ? -2.497 -7.395 -9.331 1.00 87.25 108 ILE A N 1
ATOM 863 C CA . ILE A 1 108 ? -2.034 -8.565 -8.589 1.00 87.25 108 ILE A CA 1
ATOM 864 C C . ILE A 1 108 ? -3.198 -9.536 -8.466 1.00 87.25 108 ILE A C 1
ATOM 866 O O . ILE A 1 108 ? -4.245 -9.199 -7.912 1.00 87.25 108 ILE A O 1
ATOM 870 N N . SER A 1 109 ? -2.987 -10.756 -8.946 1.00 82.31 109 SER A N 1
ATOM 871 C CA . SER A 1 109 ? -3.942 -11.852 -8.840 1.00 82.31 109 SER A CA 1
ATOM 872 C C . SER A 1 109 ? -3.327 -13.043 -8.115 1.00 82.31 109 SER A C 1
ATOM 874 O O . SER A 1 109 ? -2.116 -13.266 -8.135 1.00 82.31 109 SER A O 1
ATOM 876 N N . ALA A 1 110 ? -4.186 -13.816 -7.463 1.00 80.44 110 ALA A N 1
ATOM 877 C CA . ALA A 1 110 ? -3.819 -15.021 -6.738 1.00 80.44 110 ALA A CA 1
ATOM 878 C C . ALA A 1 110 ? -4.611 -16.200 -7.332 1.00 80.44 110 ALA A C 1
ATOM 880 O O . ALA A 1 110 ? -5.662 -16.568 -6.802 1.00 80.44 110 ALA A O 1
ATOM 881 N N . PRO A 1 111 ? -4.159 -16.768 -8.467 1.00 72.94 111 PRO A N 1
ATOM 882 C CA . PRO A 1 111 ? -4.953 -17.684 -9.296 1.00 72.94 111 PRO A CA 1
ATOM 883 C C . PRO A 1 111 ? -5.442 -18.932 -8.545 1.00 72.94 111 PRO A C 1
ATOM 885 O O . PRO A 1 111 ? -6.478 -19.500 -8.882 1.00 72.94 111 PRO A O 1
ATOM 888 N N . GLN A 1 112 ? -4.734 -19.348 -7.493 1.00 74.00 112 GLN A N 1
ATOM 889 C CA . GLN A 1 112 ? -5.109 -20.466 -6.627 1.00 74.00 112 GLN A CA 1
ATOM 890 C C . GLN A 1 112 ? -6.409 -20.248 -5.843 1.00 74.00 112 GLN A C 1
ATOM 892 O O . GLN A 1 112 ? -7.022 -21.234 -5.430 1.00 74.00 112 GLN A O 1
ATOM 897 N N . PHE A 1 113 ? -6.826 -18.997 -5.623 1.00 70.25 113 PHE A N 1
ATOM 898 C CA . PHE A 1 113 ? -8.078 -18.696 -4.926 1.00 70.25 113 PHE A CA 1
ATOM 899 C C . PHE A 1 113 ? -9.296 -18.736 -5.862 1.00 70.25 113 PHE A C 1
ATOM 901 O O . PHE A 1 113 ? -10.411 -18.913 -5.381 1.00 70.25 113 PHE A O 1
ATOM 908 N N . GLY A 1 114 ? -9.092 -18.722 -7.185 1.00 67.19 114 GLY A N 1
ATOM 909 C CA . GLY A 1 114 ? -10.179 -18.748 -8.163 1.00 67.19 114 GLY A CA 1
ATOM 910 C C . GLY A 1 114 ? -10.972 -17.440 -8.167 1.00 67.19 114 GLY A C 1
ATOM 911 O O . GLY A 1 114 ? -10.380 -16.367 -8.244 1.00 67.19 114 GLY A O 1
ATOM 912 N N . GLU A 1 115 ? -12.300 -17.539 -8.105 1.00 64.69 115 GLU A N 1
ATOM 913 C CA . GLU A 1 115 ? -13.192 -16.376 -8.020 1.00 64.69 115 GLU A CA 1
ATOM 914 C C . GLU A 1 115 ? -13.111 -15.704 -6.638 1.00 64.69 115 GLU A C 1
ATOM 916 O O . GLU A 1 115 ? -12.964 -16.419 -5.639 1.00 64.69 115 GLU A O 1
ATOM 921 N N . PRO A 1 116 ? -13.268 -14.366 -6.554 1.00 63.75 116 PRO A N 1
ATOM 922 C CA . PRO A 1 116 ? -13.310 -13.647 -5.287 1.00 63.75 116 PRO A CA 1
ATOM 923 C C . PRO A 1 116 ? -14.283 -14.297 -4.306 1.00 63.75 116 PRO A C 1
ATOM 925 O O . PRO A 1 116 ? -15.454 -14.554 -4.608 1.00 63.75 116 PRO A O 1
ATOM 928 N N . HIS A 1 117 ? -13.791 -14.583 -3.111 1.00 66.69 117 HIS A N 1
ATOM 929 C CA . HIS A 1 117 ? -14.586 -15.200 -2.073 1.00 66.69 117 HIS A CA 1
ATOM 930 C C . HIS A 1 117 ? -15.558 -14.165 -1.480 1.00 66.69 117 HIS A C 1
ATOM 932 O O . HIS A 1 117 ? -15.185 -13.004 -1.328 1.00 66.69 117 HIS A O 1
ATOM 938 N N . PRO A 1 118 ? -16.769 -14.541 -1.016 1.00 64.44 118 PRO A N 1
ATOM 939 C CA . PRO A 1 118 ? -17.696 -13.591 -0.379 1.00 64.44 118 PRO A CA 1
ATOM 940 C C . PRO A 1 118 ? -17.165 -12.908 0.895 1.00 64.44 118 PRO A C 1
ATOM 942 O O . PRO A 1 118 ? -17.855 -12.076 1.477 1.00 64.44 118 PRO A O 1
ATOM 945 N N . TRP A 1 119 ? -15.992 -13.328 1.374 1.00 64.94 119 TRP A N 1
ATOM 946 C CA . TRP A 1 119 ? -15.308 -12.778 2.545 1.00 64.94 119 TRP A CA 1
ATOM 947 C C . TRP A 1 119 ? -14.084 -11.948 2.173 1.00 64.94 119 TRP A C 1
ATOM 949 O O . TRP A 1 119 ? -13.457 -11.389 3.070 1.00 64.94 119 TRP A O 1
ATOM 959 N N . ASP A 1 120 ? -13.735 -11.891 0.888 1.00 71.56 120 ASP A N 1
ATOM 960 C CA . ASP A 1 120 ? -12.691 -10.999 0.422 1.00 71.56 120 ASP A CA 1
ATOM 961 C C . ASP A 1 120 ? -13.149 -9.559 0.641 1.00 71.56 120 ASP A C 1
ATOM 963 O O . ASP A 1 120 ? -14.318 -9.203 0.471 1.00 71.56 120 ASP A O 1
ATOM 967 N N . TYR A 1 121 ? -12.211 -8.737 1.078 1.00 74.56 121 TYR A N 1
ATOM 968 C CA . TYR A 1 121 ? -12.455 -7.348 1.418 1.00 74.56 121 TYR A CA 1
ATOM 969 C C . TYR A 1 121 ? -11.835 -6.452 0.358 1.00 74.56 121 TYR A C 1
ATOM 971 O O . TYR A 1 121 ? -10.692 -6.672 -0.047 1.00 74.56 121 TYR A O 1
ATOM 979 N N . HIS A 1 122 ? -12.552 -5.399 -0.025 1.00 74.25 122 HIS A N 1
ATOM 980 C CA . HIS A 1 122 ? -11.979 -4.309 -0.795 1.00 74.25 122 HIS A CA 1
ATOM 981 C C . HIS A 1 122 ? -12.498 -2.954 -0.302 1.00 74.25 122 HIS A C 1
ATOM 983 O O . HIS A 1 122 ? -13.688 -2.793 -0.035 1.00 74.25 122 HIS A O 1
ATOM 989 N N . ASN A 1 123 ? -11.619 -1.958 -0.220 1.00 69.31 123 ASN A N 1
ATOM 990 C CA . ASN A 1 123 ? -11.998 -0.556 0.017 1.00 69.31 123 ASN A CA 1
ATOM 991 C C . ASN A 1 123 ? -11.315 0.405 -0.970 1.00 69.31 123 ASN A C 1
ATOM 993 O O . ASN A 1 123 ? -11.085 1.577 -0.669 1.00 69.31 123 ASN A O 1
ATOM 997 N N . GLY A 1 124 ? -11.024 -0.086 -2.175 1.00 70.88 124 GLY A N 1
ATOM 998 C CA . GLY A 1 124 ? -10.392 0.675 -3.250 1.00 70.88 124 GLY A CA 1
ATOM 999 C C . GLY A 1 124 ? -8.873 0.560 -3.204 1.00 70.88 124 GLY A C 1
ATOM 1000 O O . GLY A 1 124 ? -8.285 0.027 -4.138 1.00 70.88 124 GLY A O 1
ATOM 1001 N N . ASN A 1 125 ? -8.247 0.991 -2.105 1.00 74.69 125 ASN A N 1
ATOM 1002 C CA . ASN A 1 125 ? -6.788 0.944 -1.948 1.00 74.69 125 ASN A CA 1
ATOM 1003 C C . ASN A 1 125 ? -6.276 -0.315 -1.230 1.00 74.69 125 ASN A C 1
ATOM 1005 O O . ASN A 1 125 ? -5.071 -0.549 -1.217 1.00 74.69 125 ASN A O 1
ATOM 1009 N N . VAL A 1 126 ? -7.152 -1.106 -0.609 1.00 80.25 126 VAL A N 1
ATOM 1010 C CA . VAL A 1 126 ? -6.809 -2.402 -0.023 1.00 80.25 126 VAL A CA 1
ATOM 1011 C C . VAL A 1 126 ? -7.692 -3.474 -0.628 1.00 80.25 126 VAL A C 1
ATOM 1013 O O . VAL A 1 126 ? -8.912 -3.333 -0.637 1.00 80.25 126 VAL A O 1
ATOM 1016 N N . TYR A 1 127 ? -7.065 -4.561 -1.060 1.00 81.75 127 TYR A N 1
ATOM 1017 C CA . TYR A 1 127 ? -7.685 -5.845 -1.351 1.00 81.75 127 TYR A CA 1
ATOM 1018 C C . TYR A 1 127 ? -7.160 -6.855 -0.337 1.00 81.75 127 TYR A C 1
ATOM 1020 O O . TYR A 1 127 ? -5.948 -7.004 -0.186 1.00 81.75 127 TYR A O 1
ATOM 1028 N N . ALA A 1 128 ? -8.045 -7.543 0.377 1.00 80.69 128 ALA A N 1
ATOM 1029 C CA . ALA A 1 128 ? -7.659 -8.611 1.285 1.00 80.69 128 ALA A CA 1
ATOM 1030 C C . ALA A 1 128 ? -8.370 -9.908 0.905 1.00 80.69 128 ALA A C 1
ATOM 1032 O O . ALA A 1 128 ? -9.595 -9.986 0.952 1.00 80.69 128 ALA A O 1
ATOM 1033 N N . TYR A 1 129 ? -7.578 -10.920 0.566 1.00 79.56 129 TYR A N 1
ATOM 1034 C CA . TYR A 1 129 ? -8.030 -12.257 0.221 1.00 79.56 129 TYR A CA 1
ATOM 1035 C C . TYR A 1 129 ? -7.940 -13.162 1.435 1.00 79.56 129 TYR A C 1
ATOM 1037 O O . TYR A 1 129 ? -6.911 -13.207 2.124 1.00 79.56 129 TYR A O 1
ATOM 1045 N N . TYR A 1 130 ? -9.008 -13.903 1.686 1.00 76.06 130 TYR A N 1
ATOM 1046 C CA . TYR A 1 130 ? -9.037 -14.835 2.796 1.00 76.06 130 TYR A CA 1
ATOM 1047 C C . TYR A 1 130 ? -8.375 -16.164 2.409 1.00 76.06 130 TYR A C 1
ATOM 1049 O O . TYR A 1 130 ? -8.836 -16.866 1.513 1.00 76.06 130 TYR A O 1
ATOM 1057 N N . VAL A 1 131 ? -7.257 -16.504 3.057 1.00 76.31 131 VAL A N 1
ATOM 1058 C CA . VAL A 1 131 ? -6.356 -17.559 2.563 1.00 76.31 131 VAL A CA 1
ATOM 1059 C C . VAL A 1 131 ? -6.787 -18.967 2.986 1.00 76.31 131 VAL A C 1
ATOM 1061 O O . VAL A 1 131 ? -6.654 -19.879 2.179 1.00 76.31 131 VAL A O 1
ATOM 1064 N N . ASP A 1 132 ? -7.280 -19.174 4.215 1.00 70.75 132 ASP A N 1
ATOM 1065 C CA . ASP A 1 132 ? -7.677 -20.496 4.760 1.00 70.75 132 ASP A CA 1
ATOM 1066 C C . ASP A 1 132 ? -9.021 -20.437 5.489 1.00 70.75 132 ASP A C 1
ATOM 1068 O O . ASP A 1 132 ? -9.655 -19.401 5.504 1.00 70.75 132 ASP A O 1
ATOM 1072 N N . ARG A 1 133 ? -9.486 -21.537 6.088 1.00 64.81 133 ARG A N 1
ATOM 1073 C CA . ARG A 1 133 ? -10.731 -21.614 6.861 1.00 64.81 133 ARG A CA 1
ATOM 1074 C C . ARG A 1 133 ? -10.755 -20.647 8.056 1.00 64.81 133 ARG A C 1
ATOM 1076 O O . ARG A 1 133 ? -9.767 -20.595 8.798 1.00 64.81 133 ARG A O 1
ATOM 1083 N N . PRO A 1 134 ? -11.931 -20.056 8.367 1.00 63.12 134 PRO A N 1
ATOM 1084 C CA . PRO A 1 134 ? -12.190 -19.358 9.629 1.00 63.12 134 PRO A CA 1
ATOM 1085 C C . PRO A 1 134 ? -11.690 -20.141 10.839 1.00 63.12 134 PRO A C 1
ATOM 1087 O O . PRO A 1 134 ? -12.096 -21.280 11.066 1.00 63.12 134 PRO A O 1
ATOM 1090 N N . GLY A 1 135 ? -10.797 -19.528 11.616 1.00 62.78 135 GLY A N 1
ATOM 1091 C CA . GLY A 1 135 ? -10.262 -20.085 12.860 1.00 62.78 135 GLY A CA 1
ATOM 1092 C C . GLY A 1 135 ? -9.006 -20.955 12.742 1.00 62.78 135 GLY A C 1
ATOM 1093 O O . GLY A 1 135 ? -8.443 -21.294 13.781 1.00 62.78 135 GLY A O 1
ATOM 1094 N N . MET A 1 136 ? -8.522 -21.291 11.539 1.00 65.19 136 MET A N 1
ATOM 1095 C CA . MET A 1 136 ? -7.294 -22.086 11.352 1.00 65.19 136 MET A CA 1
ATOM 1096 C C . MET A 1 136 ? -6.055 -21.178 11.285 1.00 65.19 136 MET A C 1
ATOM 1098 O O . MET A 1 136 ? -5.728 -20.622 10.242 1.00 65.19 136 MET A O 1
ATOM 1102 N N . ILE A 1 137 ? -5.359 -21.016 12.413 1.00 61.72 137 ILE A N 1
ATOM 1103 C CA . ILE A 1 137 ? -4.197 -20.110 12.547 1.00 61.72 137 ILE A CA 1
ATOM 1104 C C . ILE A 1 137 ? -2.853 -20.863 12.482 1.00 61.72 137 ILE A C 1
ATOM 1106 O O . ILE A 1 137 ? -1.843 -20.320 12.032 1.00 61.72 137 ILE A O 1
ATOM 1110 N N . ASP A 1 138 ? -2.831 -22.137 12.880 1.00 60.38 138 ASP A N 1
ATOM 1111 C CA . ASP A 1 138 ? -1.586 -22.881 13.124 1.00 60.38 138 ASP A CA 1
ATOM 1112 C C . ASP A 1 138 ? -0.811 -23.270 11.851 1.00 60.38 138 ASP A C 1
ATOM 1114 O O . ASP A 1 138 ? 0.350 -23.674 11.927 1.00 60.38 138 ASP A O 1
ATOM 1118 N N . ARG A 1 139 ? -1.418 -23.120 10.666 1.00 59.56 139 ARG A N 1
ATOM 1119 C CA . ARG A 1 139 ? -0.821 -23.507 9.373 1.00 59.56 139 ARG A CA 1
ATOM 1120 C C . ARG A 1 139 ? 0.012 -22.413 8.694 1.00 59.56 139 ARG A C 1
ATOM 1122 O O . ARG A 1 139 ? 0.597 -22.674 7.650 1.00 59.56 139 ARG A O 1
ATOM 1129 N N . ILE A 1 140 ? 0.119 -21.224 9.292 1.00 61.66 140 ILE A N 1
ATOM 1130 C CA . ILE A 1 140 ? 0.896 -20.091 8.741 1.00 61.66 140 ILE A CA 1
ATOM 1131 C C . ILE A 1 140 ? 2.401 -20.286 8.896 1.00 61.66 140 ILE A C 1
ATOM 1133 O O . ILE A 1 140 ? 3.179 -19.695 8.149 1.00 61.66 140 ILE A O 1
ATOM 1137 N N . LYS A 1 141 ? 2.840 -21.091 9.873 1.00 61.19 141 LYS A N 1
ATOM 1138 C CA . LYS A 1 141 ? 4.269 -21.330 10.101 1.00 61.19 141 LYS A CA 1
ATOM 1139 C C . LYS A 1 141 ? 4.876 -22.000 8.863 1.00 61.19 141 LYS A C 1
ATOM 1141 O O . LYS A 1 141 ? 4.689 -23.195 8.649 1.00 61.19 141 LYS A O 1
ATOM 1146 N N . GLY A 1 142 ? 5.599 -21.212 8.067 1.00 65.75 142 GLY A N 1
ATOM 1147 C CA . GLY A 1 142 ? 6.231 -21.645 6.818 1.00 65.75 142 GLY A CA 1
ATOM 1148 C C . GLY A 1 142 ? 5.434 -21.353 5.544 1.00 65.75 142 GLY A C 1
ATOM 1149 O O . GLY A 1 142 ? 5.788 -21.901 4.504 1.00 65.75 142 GLY A O 1
ATOM 1150 N N . LEU A 1 143 ? 4.380 -20.528 5.606 1.00 74.19 143 LEU A N 1
ATOM 1151 C CA . LEU A 1 143 ? 3.725 -20.004 4.408 1.00 74.19 143 LEU A CA 1
ATOM 1152 C C . LEU A 1 143 ? 4.639 -18.971 3.736 1.00 74.19 143 LEU A C 1
ATOM 1154 O O . LEU A 1 143 ? 5.075 -18.018 4.379 1.00 74.19 143 LEU A O 1
ATOM 1158 N N . VAL A 1 144 ? 4.908 -19.158 2.448 1.00 77.81 144 VAL A N 1
ATOM 1159 C CA . VAL A 1 144 ? 5.717 -18.253 1.622 1.00 77.81 144 VAL A CA 1
ATOM 1160 C C . VAL A 1 144 ? 4.823 -17.672 0.532 1.00 77.81 144 VAL A C 1
ATOM 1162 O O . VAL A 1 144 ? 3.999 -18.393 -0.028 1.00 77.81 144 VAL A O 1
ATOM 1165 N N . LEU A 1 145 ? 4.966 -16.384 0.216 1.00 80.94 145 LEU A N 1
ATOM 1166 C CA . LEU A 1 145 ? 4.398 -15.855 -1.028 1.00 80.94 145 LEU A CA 1
ATOM 1167 C C . LEU A 1 145 ? 5.474 -15.876 -2.112 1.00 80.94 145 LEU A C 1
ATOM 1169 O O . LEU A 1 145 ? 6.611 -15.462 -1.873 1.00 80.94 145 LEU A O 1
ATOM 1173 N N . GLU A 1 146 ? 5.090 -16.341 -3.291 1.00 85.62 146 GLU A N 1
ATOM 1174 C CA . GLU A 1 146 ? 5.914 -16.349 -4.492 1.00 85.62 146 GLU A CA 1
ATOM 1175 C C . GLU A 1 146 ? 5.326 -15.338 -5.460 1.00 85.62 146 GLU A C 1
ATOM 1177 O O . GLU A 1 146 ? 4.236 -15.545 -5.983 1.00 85.62 146 GLU A O 1
ATOM 1182 N N . VAL A 1 147 ? 6.020 -14.226 -5.672 1.00 87.06 147 VAL A N 1
ATOM 1183 C CA . VAL A 1 147 ? 5.549 -13.189 -6.592 1.00 87.06 147 VAL A CA 1
ATOM 1184 C C . VAL A 1 147 ? 6.267 -13.355 -7.920 1.00 87.06 147 VAL A C 1
ATOM 1186 O O . VAL A 1 147 ? 7.498 -13.376 -7.955 1.00 87.06 147 VAL A O 1
ATOM 1189 N N . GLU A 1 148 ? 5.505 -13.462 -9.004 1.00 88.44 148 GLU A N 1
ATOM 1190 C CA . GLU A 1 148 ? 6.021 -13.482 -10.368 1.00 88.44 148 GLU A CA 1
ATOM 1191 C C . GLU A 1 148 ? 5.612 -12.207 -11.110 1.00 88.44 148 GLU A C 1
ATOM 1193 O O . GLU A 1 148 ? 4.427 -11.918 -11.292 1.00 88.44 148 GLU A O 1
ATOM 1198 N N . LEU A 1 149 ? 6.623 -11.442 -11.525 1.00 88.25 149 LEU A N 1
ATOM 1199 C CA . LEU A 1 149 ? 6.467 -10.241 -12.343 1.00 88.25 149 LEU A CA 1
ATOM 1200 C C . LEU A 1 149 ? 6.413 -10.582 -13.843 1.00 88.25 149 LEU A C 1
ATOM 1202 O O . LEU A 1 149 ? 6.911 -11.642 -14.248 1.00 88.25 149 LEU A O 1
ATOM 1206 N N . PRO A 1 150 ? 5.887 -9.672 -14.689 1.00 85.06 150 PRO A N 1
ATOM 1207 C CA . PRO A 1 150 ? 5.880 -9.846 -16.136 1.00 85.06 150 PRO A CA 1
ATOM 1208 C C . PRO A 1 150 ? 7.266 -10.167 -16.716 1.00 85.06 150 PRO A C 1
ATOM 1210 O O . PRO A 1 150 ? 8.304 -9.736 -16.214 1.00 85.06 150 PRO A O 1
ATOM 1213 N N . ASN A 1 151 ? 7.288 -10.919 -17.822 1.00 82.50 151 ASN A N 1
ATOM 1214 C CA . ASN A 1 151 ? 8.536 -11.285 -18.504 1.00 82.50 151 ASN A CA 1
ATOM 1215 C C . ASN A 1 151 ? 9.318 -10.071 -19.037 1.00 82.50 151 ASN A C 1
ATOM 1217 O O . ASN A 1 151 ? 10.541 -10.140 -19.103 1.00 82.50 151 ASN A O 1
ATOM 1221 N N . ALA A 1 152 ? 8.618 -9.004 -19.424 1.00 80.31 152 ALA A N 1
ATOM 1222 C CA . ALA A 1 152 ? 9.198 -7.728 -19.828 1.00 80.31 152 ALA A CA 1
ATOM 1223 C C . ALA A 1 152 ? 8.869 -6.684 -18.759 1.00 80.31 152 ALA A C 1
ATOM 1225 O O . ALA A 1 152 ? 7.723 -6.632 -18.313 1.00 80.31 152 ALA A O 1
ATOM 1226 N N . LEU A 1 153 ? 9.854 -5.868 -18.374 1.00 78.62 153 LEU A N 1
ATOM 1227 C CA . LEU A 1 153 ? 9.659 -4.792 -17.397 1.00 78.62 153 LEU A CA 1
ATOM 1228 C C . LEU A 1 153 ? 8.654 -3.764 -17.910 1.00 78.62 153 LEU A C 1
ATOM 1230 O O . LEU A 1 153 ? 7.793 -3.337 -17.150 1.00 78.62 153 LEU A O 1
ATOM 1234 N N . VAL A 1 154 ? 8.733 -3.440 -19.203 1.00 83.62 154 VAL A N 1
ATOM 1235 C CA . VAL A 1 154 ? 7.837 -2.502 -19.875 1.00 83.62 154 VAL A CA 1
ATOM 1236 C C . VAL A 1 154 ? 6.824 -3.240 -20.736 1.00 83.62 154 VAL A C 1
ATOM 1238 O O . VAL A 1 154 ? 7.158 -4.124 -21.530 1.00 83.62 154 VAL A O 1
ATOM 1241 N N . SER A 1 155 ? 5.567 -2.847 -20.600 1.00 82.56 155 SER A N 1
ATOM 1242 C CA . SER A 1 155 ? 4.484 -3.242 -21.485 1.00 82.56 155 SER A CA 1
ATOM 1243 C C . SER A 1 155 ? 4.167 -2.139 -22.494 1.00 82.56 155 SER A C 1
ATOM 1245 O O . SER A 1 155 ? 4.410 -0.962 -22.245 1.00 82.56 155 SER A O 1
ATOM 1247 N N . THR A 1 156 ? 3.584 -2.497 -23.636 1.00 72.62 156 THR A N 1
ATOM 1248 C CA . THR A 1 156 ? 2.879 -1.539 -24.502 1.00 72.62 156 THR A CA 1
ATOM 1249 C C . THR A 1 156 ? 1.478 -1.327 -23.909 1.00 72.62 156 THR A C 1
ATOM 1251 O O . THR A 1 156 ? 0.770 -2.330 -23.784 1.00 72.62 156 THR A O 1
ATOM 1254 N N . PRO A 1 157 ? 1.063 -0.094 -23.534 1.00 70.19 157 PRO A N 1
ATOM 1255 C CA . PRO A 1 157 ? 1.518 1.199 -24.070 1.00 70.19 157 PRO A CA 1
ATOM 1256 C C . PRO A 1 157 ? 2.339 2.096 -23.106 1.00 70.19 157 PRO A C 1
ATOM 1258 O O . PRO A 1 157 ? 2.104 3.296 -23.054 1.00 70.19 157 PRO A O 1
ATOM 1261 N N . GLY A 1 158 ? 3.318 1.566 -22.369 1.00 89.19 158 GLY A N 1
ATOM 1262 C CA . GLY A 1 158 ? 4.236 2.370 -21.543 1.00 89.19 158 GLY A CA 1
ATOM 1263 C C . GLY A 1 158 ? 4.032 2.204 -20.037 1.00 89.19 158 GLY A C 1
ATOM 1264 O O . GLY A 1 158 ? 4.044 3.185 -19.296 1.00 89.19 158 GLY A O 1
ATOM 1265 N N . VAL A 1 159 ? 3.831 0.967 -19.574 1.00 93.56 159 VAL A N 1
ATOM 1266 C CA . VAL A 1 159 ? 3.766 0.645 -18.139 1.00 93.56 159 VAL A CA 1
ATOM 1267 C C . VAL A 1 159 ? 4.990 -0.166 -17.747 1.00 93.56 159 VAL A C 1
ATOM 1269 O O . VAL A 1 159 ? 5.217 -1.229 -18.318 1.00 93.56 159 VAL A O 1
ATOM 1272 N N . CYS A 1 160 ? 5.749 0.314 -16.766 1.00 94.12 160 CYS A N 1
ATOM 1273 C CA . CYS A 1 160 ? 6.852 -0.409 -16.153 1.00 94.12 160 CYS A CA 1
ATOM 1274 C C . CYS A 1 160 ? 6.402 -1.040 -14.834 1.00 94.12 160 CYS A C 1
ATOM 1276 O O . CYS A 1 160 ? 5.937 -0.341 -13.934 1.00 94.12 160 CYS A O 1
ATOM 1278 N N . VAL A 1 161 ? 6.571 -2.356 -14.707 1.00 93.38 161 VAL A N 1
ATOM 1279 C CA . VAL A 1 161 ? 6.246 -3.120 -13.497 1.00 93.38 161 VAL A CA 1
ATOM 1280 C C . VAL A 1 161 ? 7.529 -3.697 -12.910 1.00 93.38 161 VAL A C 1
ATOM 1282 O O . VAL A 1 161 ? 8.211 -4.499 -13.547 1.00 93.38 161 VAL A O 1
ATOM 1285 N N . MET A 1 162 ? 7.851 -3.312 -11.677 1.00 91.19 162 MET A N 1
ATOM 1286 C CA . MET A 1 162 ? 9.106 -3.675 -11.023 1.00 91.19 162 MET A CA 1
ATOM 1287 C C . MET A 1 162 ? 8.882 -4.076 -9.566 1.00 91.19 162 MET A C 1
ATOM 1289 O O . MET A 1 162 ? 8.138 -3.439 -8.829 1.00 91.19 162 MET A O 1
ATOM 1293 N N . GLY A 1 163 ? 9.558 -5.129 -9.116 1.00 89.62 163 GLY A N 1
ATOM 1294 C CA . GLY A 1 163 ? 9.584 -5.496 -7.705 1.00 89.62 163 GLY A CA 1
ATOM 1295 C C . GLY A 1 163 ? 10.535 -4.580 -6.945 1.00 89.62 163 GLY A C 1
ATOM 1296 O O . GLY A 1 163 ? 11.592 -4.220 -7.453 1.00 89.62 163 GLY A O 1
ATOM 1297 N N . THR A 1 164 ? 10.158 -4.160 -5.744 1.00 88.31 164 THR A N 1
ATOM 1298 C CA . THR A 1 164 ? 10.933 -3.228 -4.920 1.00 88.31 164 THR A CA 1
ATOM 1299 C C . THR A 1 164 ? 10.945 -3.694 -3.465 1.00 88.31 164 THR A C 1
ATOM 1301 O O . THR A 1 164 ? 9.918 -4.096 -2.917 1.00 88.31 164 THR A O 1
ATOM 1304 N N . ASP A 1 165 ? 12.110 -3.672 -2.825 1.00 85.31 165 ASP A N 1
ATOM 1305 C CA . ASP A 1 165 ? 12.258 -4.015 -1.411 1.00 85.31 165 ASP A CA 1
ATOM 1306 C C . ASP A 1 165 ? 11.883 -2.840 -0.485 1.00 85.31 165 ASP A C 1
ATOM 1308 O O . ASP A 1 165 ? 11.603 -1.717 -0.910 1.00 85.31 165 ASP A O 1
ATOM 1312 N N . PHE A 1 166 ? 11.902 -3.073 0.826 1.00 77.81 166 PHE A N 1
ATOM 1313 C CA . PHE A 1 166 ? 11.581 -2.051 1.830 1.00 77.81 166 PHE A CA 1
ATOM 1314 C C . PHE A 1 166 ? 12.561 -0.865 1.892 1.00 77.81 166 PHE A C 1
ATOM 1316 O O . PHE A 1 166 ? 12.293 0.143 2.559 1.00 77.81 166 PHE A O 1
ATOM 1323 N N . ASN A 1 167 ? 13.719 -0.984 1.243 1.00 80.06 167 ASN A N 1
ATOM 1324 C CA . ASN A 1 167 ? 14.705 0.080 1.111 1.00 80.06 167 ASN A CA 1
ATOM 1325 C C . ASN A 1 167 ? 14.608 0.816 -0.226 1.00 80.06 167 ASN A C 1
ATOM 1327 O O . ASN A 1 167 ? 15.368 1.762 -0.429 1.00 80.06 167 ASN A O 1
ATOM 1331 N N . GLY A 1 168 ? 13.665 0.437 -1.089 1.00 79.62 168 GLY A N 1
ATOM 1332 C CA . GLY A 1 168 ? 13.475 1.030 -2.404 1.00 79.62 168 GLY A CA 1
ATOM 1333 C C . GLY A 1 168 ? 14.451 0.540 -3.468 1.00 79.62 168 GLY A C 1
ATOM 1334 O O . GLY A 1 168 ? 14.569 1.167 -4.520 1.00 79.62 168 GLY A O 1
ATOM 1335 N N . GLY A 1 169 ? 15.159 -0.558 -3.196 1.00 84.88 169 GLY A N 1
ATOM 1336 C CA . GLY A 1 169 ? 15.976 -1.248 -4.184 1.00 84.88 169 GLY A CA 1
ATOM 1337 C C . GLY A 1 169 ? 15.123 -2.157 -5.075 1.00 84.88 169 GLY A C 1
ATOM 1338 O O . GLY A 1 169 ? 14.162 -2.748 -4.579 1.00 84.88 169 GLY A O 1
ATOM 1339 N N . PRO A 1 170 ? 15.457 -2.295 -6.371 1.00 85.50 170 PRO A N 1
ATOM 1340 C CA . PRO A 1 170 ? 14.778 -3.238 -7.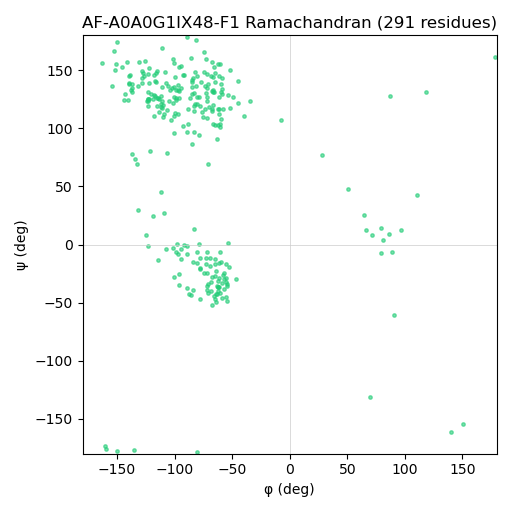253 1.00 85.50 170 PRO A CA 1
ATOM 1341 C C . PRO A 1 170 ? 15.031 -4.685 -6.807 1.00 85.50 170 PRO A C 1
ATOM 1343 O O . PRO A 1 170 ? 16.111 -5.011 -6.310 1.00 85.50 170 PRO A O 1
ATOM 1346 N N . THR A 1 171 ? 14.056 -5.566 -7.014 1.00 84.44 171 THR A N 1
ATOM 1347 C CA . THR A 1 171 ? 14.167 -7.000 -6.712 1.00 84.44 171 THR A CA 1
ATOM 1348 C C . THR A 1 171 ? 14.192 -7.858 -7.973 1.00 84.44 171 THR A C 1
ATOM 1350 O O . THR A 1 171 ? 13.943 -7.397 -9.087 1.00 84.44 171 THR A O 1
ATOM 1353 N N . HIS A 1 172 ? 14.513 -9.143 -7.806 1.00 79.19 172 HIS A N 1
ATOM 1354 C CA . HIS A 1 172 ? 14.436 -10.116 -8.892 1.00 79.19 172 HIS A CA 1
ATOM 1355 C C . HIS A 1 172 ? 12.990 -10.335 -9.356 1.00 79.19 172 HIS A C 1
ATOM 1357 O O . HIS A 1 172 ? 12.049 -10.245 -8.573 1.00 79.19 172 HIS A O 1
ATOM 1363 N N . ARG A 1 173 ? 12.822 -10.724 -10.627 1.00 77.56 173 ARG A N 1
ATOM 1364 C CA . ARG A 1 173 ? 11.513 -10.977 -11.261 1.00 77.56 173 ARG A CA 1
ATOM 1365 C C . ARG A 1 173 ? 10.643 -11.997 -10.522 1.00 77.56 173 ARG A C 1
ATOM 1367 O O . ARG A 1 173 ? 9.419 -11.923 -10.568 1.00 77.56 173 ARG A O 1
ATOM 1374 N N . ARG A 1 174 ? 11.291 -12.972 -9.887 1.00 77.19 174 ARG A N 1
ATOM 1375 C CA . ARG A 1 174 ? 10.672 -13.881 -8.927 1.00 77.19 174 ARG A CA 1
ATOM 1376 C C . ARG A 1 174 ? 11.331 -13.670 -7.583 1.00 77.19 174 ARG A C 1
ATOM 1378 O O . ARG A 1 174 ? 12.558 -13.719 -7.494 1.00 77.19 174 ARG A O 1
ATOM 1385 N N . PHE A 1 175 ? 10.522 -13.440 -6.560 1.00 73.12 175 PHE A N 1
ATOM 1386 C CA . PHE A 1 175 ? 11.014 -13.272 -5.202 1.00 73.12 175 PHE A CA 1
ATOM 1387 C C . PHE A 1 175 ? 10.121 -13.996 -4.195 1.00 73.12 175 PHE A C 1
ATOM 1389 O O . PHE A 1 175 ? 8.904 -14.091 -4.361 1.00 73.12 175 PHE A O 1
ATOM 1396 N N . HIS A 1 176 ? 10.768 -14.510 -3.149 1.00 66.81 176 HIS A N 1
ATOM 1397 C CA . HIS A 1 176 ? 10.136 -15.140 -1.996 1.00 66.81 176 HIS A CA 1
ATOM 1398 C C . HIS A 1 176 ? 10.226 -14.171 -0.821 1.00 66.81 176 HIS A C 1
ATOM 1400 O O . HIS A 1 176 ? 11.278 -13.569 -0.599 1.00 66.81 176 HIS A O 1
ATOM 1406 N N . SER A 1 177 ? 9.153 -14.015 -0.050 1.00 60.25 177 SER A N 1
ATOM 1407 C CA . SER A 1 177 ? 9.206 -13.188 1.156 1.00 60.25 177 SER A CA 1
ATOM 1408 C C . SER A 1 177 ? 8.442 -13.816 2.318 1.00 60.25 177 SER A C 1
ATOM 1410 O O . SER A 1 177 ? 7.414 -14.462 2.131 1.00 60.25 177 SER A O 1
ATOM 1412 N N . ASP A 1 178 ? 8.969 -13.614 3.526 1.00 55.47 178 ASP A N 1
ATOM 1413 C CA . ASP A 1 178 ? 8.295 -13.829 4.811 1.00 55.47 178 ASP A CA 1
ATOM 1414 C C . ASP A 1 178 ? 7.599 -12.546 5.325 1.00 55.47 178 ASP A C 1
ATOM 1416 O O . ASP A 1 178 ? 6.955 -12.554 6.373 1.00 55.47 178 ASP A O 1
ATOM 1420 N N . PHE A 1 179 ? 7.706 -11.451 4.559 1.00 58.31 179 PHE A N 1
ATOM 1421 C CA . PHE A 1 179 ? 7.035 -10.161 4.727 1.00 58.31 179 PHE A CA 1
ATOM 1422 C C . PHE A 1 179 ? 7.404 -9.334 5.962 1.00 58.31 179 PHE A C 1
ATOM 1424 O O . PHE A 1 179 ? 6.753 -8.317 6.204 1.00 58.31 179 PHE A O 1
ATOM 1431 N N . GLN A 1 180 ? 8.472 -9.662 6.701 1.00 52.78 180 GLN A N 1
ATOM 1432 C CA . GLN A 1 180 ? 8.850 -8.862 7.881 1.00 52.78 180 GLN A CA 1
ATOM 1433 C C . GLN A 1 180 ? 9.350 -7.444 7.534 1.00 52.78 180 GLN A C 1
ATOM 1435 O O . GLN A 1 180 ? 9.162 -6.523 8.329 1.00 52.78 180 GLN A O 1
ATOM 1440 N N . GLY A 1 181 ? 9.933 -7.242 6.343 1.00 55.25 181 GLY A N 1
ATOM 1441 C CA . GLY A 1 181 ? 10.370 -5.925 5.847 1.00 55.25 181 GLY A CA 1
ATOM 1442 C C . GLY A 1 181 ? 9.371 -5.210 4.926 1.00 55.25 181 GLY A C 1
ATOM 1443 O O . GLY A 1 181 ? 9.356 -3.984 4.884 1.00 55.25 181 GLY A O 1
ATOM 1444 N N . GLY A 1 182 ? 8.502 -5.959 4.235 1.00 62.78 182 GLY A N 1
ATOM 1445 C CA . GLY A 1 182 ? 7.616 -5.462 3.174 1.00 62.78 182 GLY A CA 1
ATOM 1446 C C . GLY A 1 182 ? 8.283 -5.473 1.793 1.00 62.78 182 GLY A C 1
ATOM 1447 O O . GLY A 1 182 ? 9.376 -4.946 1.618 1.00 62.78 182 GLY A O 1
ATOM 1448 N N . HIS A 1 183 ? 7.617 -6.084 0.816 1.00 78.75 183 HIS A N 1
ATOM 1449 C CA . HIS A 1 183 ? 7.972 -5.994 -0.599 1.00 78.75 183 HIS A CA 1
ATOM 1450 C C . HIS A 1 183 ? 6.838 -5.301 -1.346 1.00 78.75 183 HIS A C 1
ATOM 1452 O O . HIS A 1 183 ? 5.663 -5.430 -0.982 1.00 78.75 183 HIS A O 1
ATOM 1458 N N . PHE A 1 184 ? 7.211 -4.566 -2.381 1.00 88.00 184 PHE A N 1
ATOM 1459 C CA . PHE A 1 184 ? 6.323 -3.745 -3.176 1.00 88.00 184 PHE A CA 1
ATOM 1460 C C . PHE A 1 184 ? 6.406 -4.172 -4.635 1.00 88.00 184 PHE A C 1
ATOM 1462 O O . PHE A 1 184 ? 7.459 -4.571 -5.129 1.00 88.00 184 PHE A O 1
ATOM 1469 N N . VAL A 1 185 ? 5.284 -4.061 -5.321 1.00 91.50 185 VAL A N 1
ATOM 1470 C CA . VAL A 1 185 ? 5.220 -4.012 -6.773 1.00 91.50 185 VAL A CA 1
ATOM 1471 C C . VAL A 1 185 ? 5.054 -2.542 -7.123 1.00 91.50 185 VAL A C 1
ATOM 1473 O O . VAL A 1 185 ? 4.032 -1.939 -6.802 1.00 91.50 185 VAL A O 1
ATOM 1476 N N . LEU A 1 186 ? 6.086 -1.955 -7.710 1.00 93.19 186 LEU A N 1
ATOM 1477 C CA . LEU A 1 186 ? 6.064 -0.602 -8.232 1.00 93.19 186 LEU A CA 1
ATOM 1478 C C . LEU A 1 186 ? 5.523 -0.640 -9.661 1.00 93.19 186 LEU A C 1
ATOM 1480 O O . LEU A 1 186 ? 6.030 -1.380 -10.506 1.00 93.19 186 LEU A O 1
ATOM 1484 N N . VAL A 1 187 ? 4.493 0.152 -9.909 1.00 94.81 187 VAL A N 1
ATOM 1485 C CA . VAL A 1 187 ? 3.834 0.301 -11.200 1.00 94.81 187 VAL A CA 1
ATOM 1486 C C . VAL A 1 187 ? 4.017 1.748 -11.626 1.00 94.81 187 VAL A C 1
ATOM 1488 O O . VAL A 1 187 ? 3.446 2.652 -11.022 1.00 94.81 187 VAL A O 1
ATOM 1491 N N . THR A 1 188 ? 4.822 1.967 -12.658 1.00 95.56 188 THR A N 1
ATOM 1492 C CA . THR A 1 188 ? 5.074 3.293 -13.226 1.00 95.56 188 THR A CA 1
ATOM 1493 C C . THR A 1 188 ? 4.428 3.362 -14.598 1.00 95.56 188 THR A C 1
ATOM 1495 O O . THR A 1 188 ? 4.760 2.570 -15.476 1.00 95.56 188 THR A O 1
ATOM 1498 N N . LYS A 1 189 ? 3.501 4.294 -14.798 1.00 95.31 189 LYS A N 1
ATOM 1499 C CA . LYS A 1 189 ? 2.782 4.486 -16.061 1.00 95.31 189 LYS A CA 1
ATOM 1500 C C . LYS A 1 189 ? 3.209 5.801 -16.686 1.00 95.31 189 LYS A C 1
ATOM 1502 O O . LYS A 1 189 ? 3.149 6.839 -16.030 1.00 95.31 189 LYS A O 1
ATOM 1507 N N . LEU A 1 190 ? 3.618 5.758 -17.947 1.00 93.50 190 LEU A N 1
ATOM 1508 C CA . LEU A 1 190 ? 3.909 6.961 -18.711 1.00 93.50 190 LEU A CA 1
ATOM 1509 C C . LEU A 1 190 ? 2.592 7.656 -19.080 1.00 93.50 190 LEU A C 1
ATOM 1511 O O . LEU A 1 190 ? 1.765 7.080 -19.785 1.00 93.50 190 LEU A O 1
ATOM 1515 N N . ALA A 1 191 ? 2.385 8.876 -18.585 1.00 90.06 191 ALA A N 1
ATOM 1516 C CA . ALA A 1 191 ? 1.230 9.692 -18.956 1.00 90.06 191 ALA A CA 1
ATOM 1517 C C . ALA A 1 191 ? 1.522 10.490 -20.237 1.00 90.06 191 ALA A C 1
ATOM 1519 O O . ALA A 1 191 ? 0.686 10.561 -21.136 1.00 90.06 191 ALA A O 1
ATOM 1520 N N . ASP A 1 192 ? 2.723 11.064 -20.319 1.00 88.06 192 ASP A N 1
ATOM 1521 C CA . ASP A 1 192 ? 3.298 11.716 -21.496 1.00 88.06 192 ASP A CA 1
ATOM 1522 C C . ASP A 1 192 ? 4.833 11.781 -21.364 1.00 88.06 192 ASP A C 1
ATOM 1524 O O . ASP A 1 192 ? 5.399 11.268 -20.403 1.00 88.06 192 ASP A O 1
ATOM 1528 N N . GLU A 1 193 ? 5.525 12.423 -22.310 1.00 85.62 193 GLU A N 1
ATOM 1529 C CA . GLU A 1 193 ? 6.996 12.527 -22.328 1.00 85.62 193 GLU A CA 1
ATOM 1530 C C . GLU A 1 193 ? 7.620 13.207 -21.094 1.00 85.62 193 GLU A C 1
ATOM 1532 O O . GLU A 1 193 ? 8.833 13.126 -20.904 1.00 85.62 193 GLU A O 1
ATOM 1537 N N . ASN A 1 194 ? 6.824 13.900 -20.277 1.00 91.00 194 ASN A N 1
ATOM 1538 C CA . ASN A 1 194 ? 7.282 14.669 -19.122 1.00 91.00 194 ASN A CA 1
ATOM 1539 C C . ASN A 1 194 ? 6.611 14.240 -17.813 1.00 91.00 194 ASN A C 1
ATOM 1541 O O . ASN A 1 194 ? 6.895 14.839 -16.773 1.00 91.00 194 ASN A O 1
ATOM 1545 N N . ARG A 1 195 ? 5.695 13.267 -17.834 1.00 94.19 195 ARG A N 1
ATOM 1546 C CA . ARG A 1 195 ? 4.892 12.897 -16.664 1.00 94.19 195 ARG A CA 1
ATOM 1547 C C . ARG A 1 195 ? 4.716 11.398 -16.534 1.00 94.19 195 ARG A C 1
ATOM 1549 O O . ARG A 1 195 ? 4.415 10.698 -17.501 1.00 94.19 195 ARG A O 1
ATOM 1556 N N . ILE A 1 196 ? 4.830 10.938 -15.295 1.00 95.38 196 ILE A N 1
ATOM 1557 C CA . ILE A 1 196 ? 4.529 9.567 -14.903 1.00 95.38 196 ILE A CA 1
ATOM 1558 C C . ILE A 1 196 ? 3.552 9.546 -13.736 1.00 95.38 196 ILE A C 1
ATOM 1560 O O . ILE A 1 196 ? 3.625 10.372 -12.825 1.00 95.38 196 ILE A O 1
ATOM 1564 N N . SER A 1 197 ? 2.721 8.516 -13.735 1.00 95.44 197 SER A N 1
ATOM 1565 C CA . SER A 1 197 ? 1.985 8.071 -12.563 1.00 95.44 197 SER A CA 1
ATOM 1566 C C . SER A 1 197 ? 2.753 6.930 -11.912 1.00 95.44 197 SER A C 1
ATOM 1568 O O . SER A 1 197 ? 3.180 6.005 -12.607 1.00 95.44 197 SER A O 1
ATOM 1570 N N . VAL A 1 198 ? 2.954 6.976 -10.598 1.00 94.69 198 VAL A N 1
ATOM 1571 C CA . VAL A 1 198 ? 3.627 5.909 -9.851 1.00 94.69 198 VAL A CA 1
ATOM 1572 C C . VAL A 1 198 ? 2.716 5.399 -8.752 1.00 94.69 198 VAL A C 1
ATOM 1574 O O . VAL A 1 198 ? 2.311 6.159 -7.879 1.00 94.69 198 VAL A O 1
ATOM 1577 N N . GLU A 1 199 ? 2.483 4.092 -8.740 1.00 92.69 199 GLU A N 1
ATOM 1578 C CA . GLU A 1 199 ? 1.775 3.380 -7.683 1.00 92.69 199 GLU A CA 1
ATOM 1579 C C . GLU A 1 199 ? 2.698 2.313 -7.081 1.00 92.69 199 GLU A C 1
ATOM 1581 O O . GLU A 1 199 ? 3.282 1.506 -7.801 1.00 92.69 199 GLU A O 1
ATOM 1586 N N . ALA A 1 200 ? 2.832 2.266 -5.755 1.00 90.38 200 ALA A N 1
ATOM 1587 C CA . ALA A 1 200 ? 3.495 1.156 -5.078 1.00 90.38 200 ALA A CA 1
ATOM 1588 C C . ALA A 1 200 ? 2.446 0.290 -4.386 1.00 90.38 200 ALA A C 1
ATOM 1590 O O . ALA A 1 200 ? 1.804 0.741 -3.441 1.00 90.38 200 ALA A O 1
ATOM 1591 N N . LYS A 1 201 ? 2.312 -0.965 -4.818 1.00 90.12 201 LYS A N 1
ATOM 1592 C CA . LYS A 1 201 ? 1.422 -1.963 -4.220 1.00 90.12 201 LYS A CA 1
ATOM 1593 C C . LYS A 1 201 ? 2.211 -2.836 -3.254 1.00 90.12 201 LYS A C 1
ATOM 1595 O O . LYS A 1 201 ? 3.078 -3.607 -3.658 1.00 90.12 201 LYS A O 1
ATOM 1600 N N . LYS A 1 202 ? 1.931 -2.729 -1.963 1.00 87.62 202 LYS A N 1
ATOM 1601 C CA . LYS A 1 202 ? 2.518 -3.579 -0.933 1.00 87.62 202 LYS A CA 1
ATOM 1602 C C . LYS A 1 202 ? 1.729 -4.869 -0.803 1.00 87.62 202 LYS A C 1
ATOM 1604 O O . LYS A 1 202 ? 0.519 -4.859 -0.593 1.00 87.62 202 LYS A O 1
ATOM 1609 N N . ILE A 1 203 ? 2.452 -5.976 -0.846 1.00 85.81 203 ILE A N 1
ATOM 1610 C CA . ILE A 1 203 ? 1.912 -7.306 -0.589 1.00 85.81 203 ILE A CA 1
ATOM 1611 C C . ILE A 1 203 ? 2.284 -7.680 0.843 1.00 85.81 203 ILE A C 1
ATOM 1613 O O . ILE A 1 203 ? 3.416 -7.459 1.277 1.00 85.81 203 ILE A O 1
ATOM 1617 N N . SER A 1 204 ? 1.342 -8.228 1.605 1.00 80.88 204 SER A N 1
ATOM 1618 C CA . SER A 1 204 ? 1.611 -8.711 2.957 1.00 80.88 204 SER A CA 1
ATOM 1619 C C . SER A 1 204 ? 0.697 -9.860 3.358 1.00 80.88 204 SER A C 1
ATOM 1621 O O . SER A 1 204 ? -0.414 -10.003 2.855 1.00 80.88 204 SER A O 1
ATOM 1623 N N . LEU A 1 205 ? 1.172 -10.675 4.295 1.00 80.12 205 LEU A N 1
ATOM 1624 C CA . LEU A 1 205 ? 0.350 -11.641 5.008 1.00 80.12 205 LEU A CA 1
ATOM 1625 C C . LEU A 1 205 ? 0.033 -11.095 6.392 1.00 80.12 205 LEU A C 1
ATOM 1627 O O . LEU A 1 205 ? 0.920 -10.622 7.105 1.00 80.12 205 LEU A O 1
ATOM 1631 N N . ARG A 1 206 ? -1.225 -11.211 6.802 1.00 77.50 206 ARG A N 1
ATOM 1632 C CA . ARG A 1 206 ? -1.654 -10.869 8.152 1.00 77.50 206 ARG A CA 1
ATOM 1633 C C . ARG A 1 206 ? -2.319 -12.056 8.809 1.00 77.50 206 ARG A C 1
ATOM 1635 O O . ARG A 1 206 ? -3.321 -12.579 8.331 1.00 77.50 206 ARG A O 1
ATOM 1642 N N . LEU A 1 207 ? -1.794 -12.404 9.976 1.00 76.50 207 LEU A N 1
ATOM 1643 C CA . LEU A 1 207 ? -2.484 -13.256 10.924 1.00 76.50 207 LEU A CA 1
ATOM 1644 C C . LEU A 1 207 ? -3.462 -12.414 11.751 1.00 76.50 207 LEU A C 1
ATOM 1646 O O . LEU A 1 207 ? -3.068 -11.497 12.475 1.00 76.50 207 LEU A O 1
ATOM 1650 N N . GLN A 1 208 ? -4.737 -12.769 11.687 1.00 74.19 208 GLN A N 1
ATOM 1651 C CA . GLN A 1 208 ? -5.764 -12.264 12.579 1.00 74.19 208 GLN A CA 1
ATOM 1652 C C . GLN A 1 208 ? -6.056 -13.313 13.663 1.00 74.19 208 GLN A C 1
ATOM 1654 O O . GLN A 1 208 ? -6.780 -14.284 13.453 1.00 74.19 208 GLN A O 1
ATOM 1659 N N . GLY A 1 209 ? -5.405 -13.149 14.819 1.00 70.25 209 GLY A N 1
ATOM 1660 C CA . GLY A 1 209 ? -5.553 -14.027 15.982 1.00 70.25 209 GLY A CA 1
ATOM 1661 C C . GLY A 1 209 ? -6.679 -13.598 16.933 1.00 70.25 209 GLY A C 1
ATOM 1662 O O . GLY A 1 209 ? -7.290 -12.554 16.726 1.00 70.25 209 GLY A O 1
ATOM 1663 N N . PRO A 1 210 ? -6.932 -14.345 18.027 1.00 69.12 210 PRO A N 1
ATOM 1664 C CA . PRO A 1 210 ? -8.025 -14.071 18.970 1.00 69.12 210 PRO A CA 1
ATOM 1665 C C . PRO A 1 210 ? -8.036 -12.664 19.578 1.00 69.12 210 PRO A C 1
ATOM 1667 O O . PRO A 1 210 ? -9.099 -12.162 19.913 1.00 69.12 210 PRO A O 1
ATOM 1670 N N . GLN A 1 211 ? -6.871 -12.028 19.710 1.00 65.69 211 GLN A N 1
ATOM 1671 C CA . GLN A 1 211 ? -6.749 -10.671 20.252 1.00 65.69 211 GLN A CA 1
ATOM 1672 C C . GLN A 1 211 ? -7.080 -9.580 19.219 1.00 65.69 211 GLN A C 1
ATOM 1674 O O . GLN A 1 211 ? -7.283 -8.426 19.580 1.00 65.69 211 GLN A O 1
ATOM 1679 N N . HIS A 1 212 ? -7.114 -9.933 17.930 1.00 62.38 212 HIS A N 1
ATOM 1680 C CA . HIS A 1 212 ? -7.238 -9.008 16.801 1.00 62.38 212 HIS A CA 1
ATOM 1681 C C . HIS A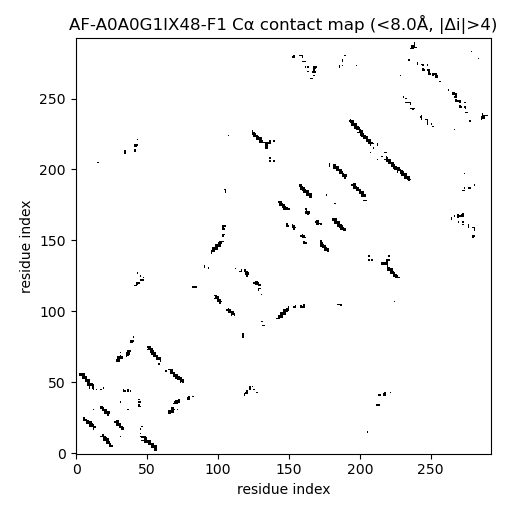 1 212 ? -8.512 -9.269 15.985 1.00 62.38 212 HIS A C 1
ATOM 1683 O O . HIS A 1 212 ? -8.568 -8.936 14.802 1.00 62.38 212 HIS A O 1
ATOM 1689 N N . VAL A 1 213 ? -9.539 -9.862 16.589 1.00 65.06 213 VAL A N 1
ATOM 1690 C CA . VAL A 1 213 ? -10.825 -10.130 15.936 1.00 65.06 213 VAL A CA 1
ATOM 1691 C C . VAL A 1 213 ? -11.975 -9.561 16.748 1.00 65.06 213 VAL A C 1
ATOM 1693 O O . VAL A 1 213 ? -11.925 -9.558 17.976 1.00 65.06 213 VAL A O 1
ATOM 1696 N N . VAL A 1 214 ? -13.005 -9.081 16.053 1.00 63.25 214 VAL A N 1
ATOM 1697 C CA . VAL A 1 214 ? -14.286 -8.724 16.678 1.00 63.25 214 VAL A CA 1
ATOM 1698 C C . VAL A 1 214 ? -15.197 -9.949 16.680 1.00 63.25 214 VAL A C 1
ATOM 17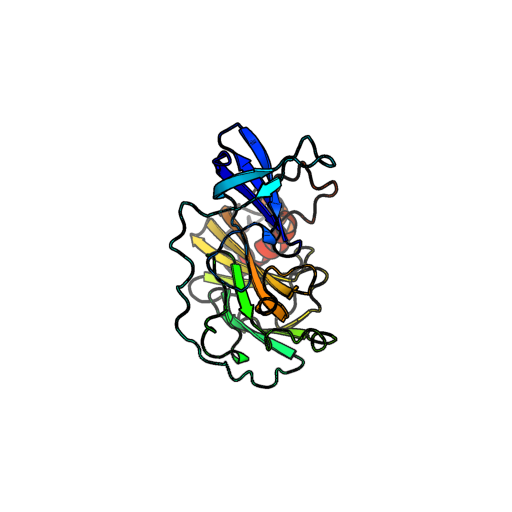00 O O . VAL A 1 214 ? -15.869 -10.218 17.672 1.00 63.25 214 VAL A O 1
ATOM 1703 N N . ASP A 1 215 ? -15.152 -10.746 15.609 1.00 68.06 215 ASP A N 1
ATOM 1704 C CA . ASP A 1 215 ? -15.879 -12.001 15.468 1.00 68.06 215 ASP A CA 1
ATOM 1705 C C . ASP A 1 215 ? -14.907 -13.184 15.330 1.00 68.06 215 ASP A C 1
ATOM 1707 O O . ASP A 1 215 ? -13.901 -13.117 14.629 1.00 68.06 215 ASP A O 1
ATOM 1711 N N . ASN A 1 216 ? -15.209 -14.324 15.958 1.00 67.75 216 ASN A N 1
ATOM 1712 C CA . ASN A 1 216 ? -14.380 -15.529 15.831 1.00 67.75 216 ASN A CA 1
ATOM 1713 C C . ASN A 1 216 ? -14.196 -15.996 14.377 1.00 67.75 216 ASN A C 1
ATOM 1715 O O . ASN A 1 216 ? -13.206 -16.663 14.082 1.00 67.75 216 ASN A O 1
ATOM 1719 N N . ARG A 1 217 ? -15.126 -15.655 13.482 1.00 65.75 217 ARG A N 1
ATOM 1720 C CA . ARG A 1 217 ? -15.056 -15.957 12.050 1.00 65.75 217 ARG A CA 1
ATOM 1721 C C . ARG A 1 217 ? -14.026 -15.098 11.310 1.00 65.75 217 ARG A C 1
ATOM 1723 O O . ARG A 1 217 ? -13.606 -15.489 10.231 1.00 65.75 217 ARG A O 1
ATOM 1730 N N . ASP A 1 218 ? -13.577 -13.992 11.902 1.00 66.38 218 ASP A N 1
ATOM 1731 C CA . ASP A 1 218 ? -12.510 -13.142 11.354 1.00 66.38 218 ASP A CA 1
ATOM 1732 C C . ASP A 1 218 ? -11.115 -13.747 11.590 1.00 66.38 218 ASP A C 1
ATOM 1734 O O . ASP A 1 218 ? -10.116 -13.268 11.048 1.00 66.38 218 ASP A O 1
ATOM 1738 N N . LYS A 1 219 ? -11.019 -14.787 12.434 1.00 74.12 219 LYS A N 1
ATOM 1739 C CA . LYS A 1 219 ? -9.749 -15.448 12.745 1.00 74.12 219 LYS A CA 1
ATOM 1740 C C . LYS A 1 219 ? -9.207 -16.123 11.504 1.00 74.12 219 LYS A C 1
ATOM 1742 O O . LYS A 1 219 ? -9.918 -16.913 10.896 1.00 74.12 219 LYS A O 1
ATOM 1747 N N . GLY A 1 220 ? -7.941 -15.914 11.183 1.00 76.38 220 GLY A N 1
ATOM 1748 C CA . GLY A 1 220 ? -7.291 -16.609 10.078 1.00 76.38 220 GLY A CA 1
ATOM 1749 C C . GLY A 1 220 ? -6.196 -15.784 9.436 1.00 76.38 220 GLY A C 1
ATOM 1750 O O . GLY A 1 220 ? -5.585 -14.927 10.078 1.00 76.38 220 GLY A O 1
ATOM 1751 N N . VAL A 1 221 ? -5.939 -16.078 8.169 1.00 78.44 221 VAL A N 1
ATOM 1752 C CA . VAL A 1 221 ? -4.826 -15.517 7.408 1.00 78.44 221 VAL A CA 1
ATOM 1753 C C . VAL A 1 221 ? -5.386 -14.723 6.251 1.00 78.44 221 VAL A C 1
ATOM 1755 O O . VAL A 1 221 ? -6.193 -15.232 5.476 1.00 78.44 221 VAL A O 1
ATOM 1758 N N . TRP A 1 222 ? -4.925 -13.490 6.135 1.00 80.44 222 TRP A N 1
ATOM 1759 C CA . TRP A 1 222 ? -5.302 -12.590 5.064 1.00 80.44 222 TRP A CA 1
ATOM 1760 C C . TRP A 1 222 ? -4.078 -12.304 4.214 1.00 80.44 222 TRP A C 1
ATOM 1762 O O . TRP A 1 222 ? -3.045 -11.877 4.736 1.00 80.44 222 TRP A O 1
ATOM 1772 N N . LEU A 1 223 ? -4.197 -12.531 2.913 1.00 83.38 223 LEU A N 1
ATOM 1773 C CA . LEU A 1 223 ? -3.298 -1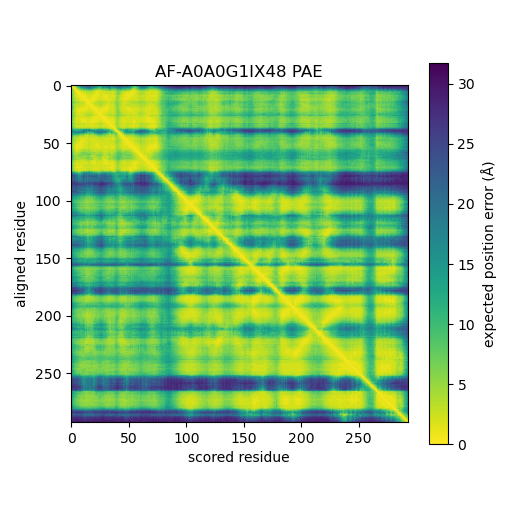1.955 1.930 1.00 83.38 223 LEU A CA 1
ATOM 1774 C C . LEU A 1 223 ? -3.810 -10.552 1.636 1.00 83.38 223 LEU A C 1
ATOM 1776 O O . LEU A 1 223 ? -4.928 -10.398 1.166 1.00 83.38 223 LEU A O 1
ATOM 1780 N N . ILE A 1 224 ? -3.000 -9.542 1.904 1.00 84.00 224 ILE A N 1
ATOM 1781 C CA . ILE A 1 224 ? -3.372 -8.142 1.750 1.00 84.00 224 ILE A CA 1
ATOM 1782 C C . ILE A 1 224 ? -2.503 -7.535 0.661 1.00 84.00 224 ILE A C 1
ATOM 1784 O O . ILE A 1 224 ? -1.274 -7.571 0.747 1.00 84.00 224 ILE A O 1
ATOM 1788 N N . VAL A 1 225 ? -3.159 -6.943 -0.326 1.00 86.75 225 VAL A N 1
ATOM 1789 C CA . VAL A 1 225 ? -2.566 -6.066 -1.327 1.00 86.75 225 VAL A CA 1
ATOM 1790 C C . VAL A 1 225 ? -3.066 -4.660 -1.028 1.00 86.75 225 VAL A C 1
ATOM 1792 O O . VAL A 1 225 ? -4.258 -4.392 -1.132 1.00 86.75 225 VAL A O 1
ATOM 1795 N N . GLU A 1 226 ? -2.171 -3.775 -0.608 1.00 85.19 226 GLU A N 1
ATOM 1796 C CA . GLU A 1 226 ? -2.488 -2.375 -0.316 1.00 85.19 226 GLU A CA 1
ATOM 1797 C C . GLU A 1 226 ? -1.700 -1.445 -1.242 1.00 85.19 226 GLU A C 1
ATOM 1799 O O . GLU A 1 226 ? -0.550 -1.735 -1.552 1.00 85.19 226 GLU A O 1
ATOM 1804 N N . SER A 1 227 ? -2.280 -0.316 -1.641 1.00 86.12 227 SER A N 1
ATOM 1805 C CA . SER A 1 227 ? -1.615 0.734 -2.428 1.00 86.12 227 SER A CA 1
ATOM 1806 C C . SER A 1 227 ? -1.316 1.943 -1.538 1.00 86.12 227 SER A C 1
ATOM 1808 O O . SER A 1 227 ? -2.087 2.902 -1.507 1.00 86.12 227 SER A O 1
ATOM 1810 N N . PRO A 1 228 ? -0.249 1.902 -0.717 1.00 79.88 228 PRO A N 1
ATOM 1811 C CA . PRO A 1 228 ? 0.019 2.948 0.263 1.00 79.88 228 PRO A CA 1
ATOM 1812 C C . PRO A 1 228 ? 0.698 4.187 -0.339 1.00 79.88 228 PRO A C 1
ATOM 1814 O O . PRO A 1 228 ? 0.883 5.171 0.374 1.00 79.88 228 PRO A O 1
ATOM 1817 N N . PHE A 1 229 ? 1.089 4.135 -1.614 1.00 84.69 229 PHE A N 1
ATOM 1818 C CA . PHE A 1 229 ? 1.689 5.244 -2.343 1.00 84.69 229 PHE A CA 1
ATOM 1819 C C . PHE A 1 229 ? 1.146 5.275 -3.768 1.00 84.69 229 PHE A C 1
ATOM 1821 O O . PHE A 1 229 ? 1.260 4.286 -4.489 1.00 84.69 229 PHE A O 1
ATOM 1828 N N . GLU A 1 230 ? 0.589 6.419 -4.145 1.00 88.38 230 GLU A N 1
ATOM 1829 C CA . GLU A 1 230 ? 0.162 6.748 -5.499 1.00 88.38 230 GLU A CA 1
ATOM 1830 C C . GLU A 1 230 ? 0.448 8.236 -5.714 1.00 88.38 230 GLU A C 1
ATOM 1832 O O . GLU A 1 230 ? 0.059 9.063 -4.885 1.00 88.38 230 GLU A O 1
ATOM 1837 N N . GLN A 1 231 ? 1.203 8.577 -6.757 1.00 89.25 231 GLN A N 1
ATOM 1838 C CA . GLN A 1 231 ? 1.661 9.943 -6.984 1.00 89.25 231 GLN A CA 1
ATOM 1839 C C . GLN A 1 231 ? 1.936 10.201 -8.466 1.00 89.25 231 GLN A C 1
ATOM 1841 O O . GLN A 1 231 ? 2.618 9.424 -9.130 1.00 89.25 231 GLN A O 1
ATOM 1846 N N . GLU A 1 232 ? 1.486 11.358 -8.942 1.00 94.31 232 GLU A N 1
ATOM 1847 C CA . GLU A 1 232 ? 1.916 11.927 -10.220 1.00 94.31 232 GLU A CA 1
ATOM 1848 C C . GLU A 1 232 ? 3.232 12.686 -10.031 1.00 94.31 232 GLU A C 1
ATOM 1850 O O . GLU A 1 232 ? 3.347 13.513 -9.115 1.00 94.31 232 GLU A O 1
ATOM 1855 N N . LEU A 1 233 ? 4.213 12.411 -10.890 1.00 94.62 233 LEU A N 1
ATOM 1856 C CA . LEU A 1 233 ? 5.550 13.001 -10.856 1.00 94.62 233 LEU A CA 1
ATOM 1857 C C . LEU A 1 233 ? 5.929 13.568 -12.226 1.00 94.62 233 LEU A C 1
ATOM 1859 O O . LEU A 1 233 ? 5.535 13.055 -13.275 1.00 94.62 233 LEU A O 1
ATOM 1863 N N . LEU A 1 234 ? 6.742 14.621 -12.205 1.00 94.88 234 LEU A N 1
ATOM 1864 C CA . LEU A 1 234 ? 7.375 15.170 -13.397 1.00 94.88 234 LEU A CA 1
ATOM 1865 C C . LEU A 1 234 ? 8.665 14.404 -13.694 1.00 94.88 234 LEU A C 1
ATOM 1867 O O . LEU A 1 234 ? 9.433 14.095 -12.779 1.00 94.88 234 LEU A O 1
ATOM 1871 N N . ILE A 1 235 ? 8.929 14.167 -14.974 1.00 94.00 235 ILE A N 1
ATOM 1872 C CA . ILE A 1 235 ? 10.200 13.655 -15.482 1.00 94.00 235 ILE A CA 1
ATOM 1873 C C . ILE A 1 235 ? 11.097 14.871 -15.756 1.00 94.00 235 ILE A C 1
ATOM 1875 O O . ILE A 1 235 ? 10.857 15.593 -16.728 1.00 94.00 235 ILE A O 1
ATOM 1879 N N . PRO A 1 236 ? 12.089 15.165 -14.897 1.00 92.56 236 PRO A N 1
ATOM 1880 C CA . PRO A 1 236 ? 13.009 16.266 -15.140 1.00 92.56 236 PRO A CA 1
ATOM 1881 C C . PRO A 1 236 ? 14.014 15.887 -16.234 1.00 92.56 236 PRO A C 1
ATOM 1883 O O . PRO A 1 236 ? 14.200 14.712 -16.536 1.00 92.56 236 PRO A O 1
ATOM 1886 N N . GLU A 1 237 ? 14.727 16.870 -16.774 1.00 91.12 237 GLU A N 1
ATOM 1887 C CA . GLU A 1 237 ? 15.998 16.603 -17.455 1.00 91.12 237 GLU A CA 1
ATOM 1888 C C . GLU A 1 237 ? 17.032 16.114 -16.435 1.00 91.12 237 GLU A C 1
ATOM 1890 O O . GLU A 1 237 ? 17.045 16.579 -15.286 1.00 91.12 237 GLU A O 1
ATOM 1895 N N . TYR A 1 238 ? 17.896 15.184 -16.836 1.00 91.56 238 TYR A N 1
ATOM 1896 C CA . TYR A 1 238 ? 18.899 14.593 -15.952 1.00 91.56 238 TYR A CA 1
ATOM 1897 C C . TYR A 1 238 ? 20.197 14.253 -16.687 1.00 91.56 238 TYR A C 1
ATOM 1899 O O . TYR A 1 238 ? 20.203 14.011 -17.895 1.00 91.56 238 TYR A O 1
ATOM 1907 N N . GLU A 1 239 ? 21.297 14.259 -15.935 1.00 90.06 239 GLU A N 1
ATOM 1908 C CA . GLU A 1 239 ? 22.635 13.924 -16.445 1.00 90.06 239 GLU A CA 1
ATOM 1909 C C . GLU A 1 239 ? 22.914 12.416 -16.361 1.00 90.06 239 GLU A C 1
ATOM 1911 O O . GLU A 1 239 ? 23.447 11.823 -17.297 1.00 90.06 239 GLU A O 1
ATOM 1916 N N . ASP A 1 240 ? 22.529 11.787 -15.247 1.00 89.69 240 ASP A N 1
ATOM 1917 C CA . ASP A 1 240 ? 22.693 10.357 -14.984 1.00 89.69 240 ASP A CA 1
ATOM 1918 C C . ASP A 1 240 ? 21.581 9.809 -14.054 1.00 89.69 240 ASP A C 1
ATOM 1920 O O . ASP A 1 240 ? 20.761 10.566 -13.520 1.00 89.69 240 ASP A O 1
ATOM 1924 N N . GLU A 1 241 ? 21.551 8.485 -13.835 1.00 89.75 241 GLU A N 1
ATOM 1925 C CA . GLU A 1 241 ? 20.582 7.807 -12.945 1.00 89.75 241 GLU A CA 1
ATOM 1926 C C . GLU A 1 241 ? 20.588 8.410 -11.526 1.00 89.75 241 GLU A C 1
ATOM 1928 O O . GLU A 1 241 ? 19.555 8.507 -10.852 1.00 89.75 241 GLU A O 1
ATOM 1933 N N . ARG A 1 242 ? 21.763 8.823 -11.029 1.00 91.81 242 ARG A N 1
ATOM 1934 C CA . ARG A 1 242 ? 21.924 9.330 -9.662 1.00 91.81 242 ARG A CA 1
ATOM 1935 C C . ARG A 1 242 ? 21.278 10.704 -9.509 1.00 91.81 242 ARG A C 1
ATOM 1937 O O . ARG A 1 242 ? 20.642 10.931 -8.474 1.00 91.81 242 ARG A O 1
ATOM 1944 N N . ASP A 1 243 ? 21.451 11.580 -10.491 1.00 94.38 243 ASP A N 1
ATOM 1945 C CA . ASP A 1 243 ? 20.810 12.891 -10.571 1.00 94.38 243 ASP A CA 1
ATOM 1946 C C . ASP A 1 243 ? 19.288 12.746 -10.704 1.00 94.38 243 ASP A C 1
ATOM 1948 O O . ASP A 1 243 ? 18.542 13.295 -9.885 1.00 94.38 243 ASP A O 1
ATOM 1952 N N . LEU A 1 244 ? 18.818 11.902 -11.635 1.00 93.69 244 LEU A N 1
ATOM 1953 C CA . LEU A 1 244 ? 17.390 11.610 -11.800 1.00 93.69 244 LEU A CA 1
ATOM 1954 C C . LEU A 1 244 ? 16.761 11.136 -10.486 1.00 93.69 244 LEU A C 1
ATOM 1956 O O . LEU A 1 244 ? 15.743 11.670 -10.041 1.00 93.69 244 LEU A O 1
ATOM 1960 N N . LYS A 1 245 ? 17.399 10.173 -9.815 1.00 93.31 245 LYS A N 1
ATOM 1961 C CA . LYS A 1 245 ? 16.956 9.658 -8.518 1.00 93.31 245 LYS A CA 1
ATOM 1962 C C . LYS A 1 245 ? 16.803 10.765 -7.475 1.00 93.31 245 LYS A C 1
ATOM 1964 O O . LYS A 1 245 ? 15.829 10.738 -6.722 1.00 93.31 245 LYS A O 1
ATOM 1969 N N . GLU A 1 246 ? 17.752 11.694 -7.359 1.00 93.62 246 GLU A N 1
ATOM 1970 C CA . GLU A 1 246 ? 17.667 12.756 -6.346 1.00 93.62 246 GLU A CA 1
ATOM 1971 C C . GLU A 1 246 ? 16.582 13.782 -6.702 1.00 93.62 246 GLU A C 1
ATOM 1973 O O . GLU A 1 246 ? 15.801 14.172 -5.832 1.00 93.62 246 GLU A O 1
ATOM 1978 N N . LYS A 1 247 ? 16.434 14.132 -7.986 1.00 94.50 247 LYS A N 1
ATOM 1979 C CA . LYS A 1 247 ? 15.355 15.012 -8.460 1.00 94.50 247 LYS A CA 1
ATOM 1980 C C . LYS A 1 247 ? 13.967 14.406 -8.232 1.00 94.50 247 LYS A C 1
ATOM 1982 O O . LYS A 1 247 ? 13.071 15.098 -7.753 1.00 94.50 247 LYS A O 1
ATOM 1987 N N . ILE A 1 248 ? 13.786 13.110 -8.496 1.00 93.94 248 ILE A N 1
ATOM 1988 C CA . ILE A 1 248 ? 12.540 12.386 -8.188 1.00 93.94 248 ILE A CA 1
ATOM 1989 C C . ILE A 1 248 ? 12.286 12.344 -6.679 1.00 93.94 248 ILE A C 1
ATOM 1991 O O . ILE A 1 248 ? 11.167 12.568 -6.219 1.00 93.94 248 ILE A O 1
ATOM 1995 N N . ARG A 1 249 ? 13.327 12.094 -5.880 1.00 91.62 249 ARG A N 1
ATOM 1996 C CA . ARG A 1 249 ? 13.219 12.020 -4.418 1.00 91.62 249 ARG A CA 1
ATOM 1997 C C . ARG A 1 249 ? 12.645 13.296 -3.804 1.00 91.62 249 ARG A C 1
ATOM 1999 O O . ARG A 1 249 ? 11.876 13.202 -2.851 1.00 91.62 249 ARG A O 1
ATOM 2006 N N . ILE A 1 250 ? 13.015 14.462 -4.330 1.00 90.62 250 ILE A N 1
ATOM 2007 C CA . ILE A 1 250 ? 12.545 15.769 -3.845 1.00 90.62 250 ILE A CA 1
ATOM 2008 C C . ILE A 1 250 ? 11.051 15.973 -4.131 1.00 90.62 250 ILE A C 1
ATOM 2010 O O . ILE A 1 250 ? 10.360 16.596 -3.328 1.00 90.62 250 ILE A O 1
ATOM 2014 N N . GLN A 1 251 ? 10.540 15.417 -5.233 1.00 90.31 251 GLN A N 1
ATOM 2015 C CA . GLN A 1 251 ? 9.122 15.514 -5.592 1.00 90.31 251 GLN A CA 1
ATOM 2016 C C . GLN A 1 251 ? 8.217 14.664 -4.690 1.00 90.31 251 GLN A C 1
ATOM 2018 O O . GLN A 1 251 ? 7.035 14.967 -4.546 1.00 90.31 251 GLN A O 1
ATOM 2023 N N . ILE A 1 252 ? 8.752 13.608 -4.068 1.00 86.81 252 ILE A N 1
ATOM 2024 C CA . ILE A 1 252 ? 7.969 12.729 -3.198 1.00 86.81 252 ILE A CA 1
ATOM 2025 C C . ILE A 1 252 ? 7.766 13.413 -1.835 1.00 86.81 252 ILE A C 1
ATOM 2027 O O . ILE A 1 252 ? 8.754 13.679 -1.125 1.00 86.81 252 ILE A O 1
ATOM 2031 N N . PRO A 1 253 ? 6.506 13.672 -1.431 1.00 74.88 253 PRO A N 1
ATOM 2032 C CA . PRO A 1 253 ? 6.221 14.316 -0.160 1.00 74.88 253 PRO A CA 1
ATOM 2033 C C . PRO A 1 253 ? 6.733 13.457 0.998 1.00 74.88 253 PRO A C 1
ATOM 2035 O O . PRO A 1 253 ? 6.699 12.223 0.954 1.00 74.88 253 PRO A O 1
ATOM 2038 N N . ASP A 1 254 ? 7.209 14.109 2.060 1.00 64.88 254 ASP A N 1
ATOM 2039 C CA . ASP A 1 254 ? 7.396 13.389 3.314 1.00 64.88 254 ASP A CA 1
ATOM 2040 C C . ASP A 1 254 ? 6.008 12.989 3.833 1.00 64.88 254 ASP A C 1
ATOM 2042 O O . ASP A 1 254 ? 5.119 13.843 3.891 1.00 64.88 254 ASP A O 1
ATOM 2046 N N . PRO A 1 255 ? 5.787 11.718 4.219 1.00 56.56 255 PRO A N 1
ATOM 2047 C CA . PRO A 1 255 ? 4.587 11.368 4.947 1.00 56.56 255 PRO A CA 1
ATOM 2048 C C . PRO A 1 255 ? 4.588 12.211 6.220 1.00 56.56 255 PRO A C 1
ATOM 2050 O O . PRO A 1 255 ? 5.623 12.335 6.876 1.00 56.56 255 PRO A O 1
ATOM 2053 N N . ASP A 1 256 ? 3.451 12.814 6.548 1.00 50.69 256 ASP A N 1
ATOM 2054 C CA . ASP A 1 256 ? 3.295 13.638 7.742 1.00 50.69 256 ASP A CA 1
ATOM 2055 C C . ASP A 1 256 ? 3.512 12.760 8.991 1.00 50.69 256 ASP A C 1
ATOM 2057 O O . ASP A 1 256 ? 2.617 12.055 9.461 1.00 50.69 256 ASP A O 1
ATOM 2061 N N . ASN A 1 257 ? 4.764 12.700 9.458 1.00 52.62 257 ASN A N 1
ATOM 2062 C CA . ASN A 1 257 ? 5.248 11.695 10.407 1.00 52.62 257 ASN A CA 1
ATOM 2063 C C . ASN A 1 257 ? 5.525 12.276 11.795 1.00 52.62 257 ASN A C 1
ATOM 2065 O O . ASN A 1 257 ? 6.337 11.738 12.547 1.00 52.62 257 ASN A O 1
ATOM 2069 N N . SER A 1 258 ? 4.828 13.357 12.152 1.00 45.62 258 SER A N 1
ATOM 2070 C CA . SER A 1 258 ? 4.988 14.065 13.430 1.00 45.62 258 SER A CA 1
ATOM 2071 C C . SER A 1 258 ? 4.873 13.172 14.681 1.00 45.62 258 SER A C 1
ATOM 2073 O O . SER A 1 258 ? 5.403 13.531 15.729 1.00 45.62 258 SER A O 1
ATOM 2075 N N . GLU A 1 259 ? 4.267 11.980 14.590 1.00 48.81 259 GLU A N 1
ATOM 2076 C CA . GLU A 1 259 ? 4.096 11.060 15.728 1.00 48.81 259 GLU A CA 1
ATOM 2077 C C . GLU A 1 259 ? 4.855 9.727 15.637 1.00 48.81 259 GLU A C 1
ATOM 2079 O O . GLU A 1 259 ? 5.006 9.035 16.649 1.00 48.81 259 GLU A O 1
ATOM 2084 N N . GLN A 1 260 ? 5.385 9.345 14.472 1.00 44.69 260 GLN A N 1
ATOM 2085 C CA . GLN A 1 260 ? 6.264 8.180 14.400 1.00 44.69 260 GLN A CA 1
ATOM 2086 C C . GLN A 1 260 ? 7.671 8.635 14.792 1.00 44.69 260 GLN A C 1
ATOM 2088 O O . GLN A 1 260 ? 8.427 9.141 13.972 1.00 44.69 260 GLN A O 1
ATOM 2093 N N . ARG A 1 261 ? 8.052 8.433 16.062 1.00 40.56 261 ARG A N 1
ATOM 2094 C CA . ARG A 1 261 ? 9.384 8.764 16.628 1.00 40.56 261 ARG A CA 1
ATOM 2095 C C . ARG A 1 261 ? 10.601 8.175 15.878 1.00 40.56 261 ARG A C 1
ATOM 2097 O O . ARG A 1 261 ? 11.735 8.389 16.293 1.00 40.56 261 ARG A O 1
ATOM 2104 N N . LYS A 1 262 ? 10.396 7.439 14.785 1.00 39.31 262 LYS A N 1
ATOM 2105 C CA . LYS A 1 262 ? 11.390 7.165 13.745 1.00 39.31 262 LYS A CA 1
ATOM 2106 C C . LYS A 1 262 ? 10.681 7.295 12.395 1.00 39.31 262 LYS A C 1
ATOM 2108 O O . LYS A 1 262 ? 9.619 6.684 12.267 1.00 39.31 262 LYS A O 1
ATOM 2113 N N . PRO A 1 263 ? 11.242 8.003 11.396 1.00 37.97 263 PRO A N 1
ATOM 2114 C CA . PRO A 1 263 ? 10.693 7.988 10.049 1.00 37.97 263 PRO A CA 1
ATOM 2115 C C . PRO A 1 263 ? 10.752 6.543 9.558 1.00 37.97 263 PRO A C 1
ATOM 2117 O O . PRO A 1 263 ? 11.824 6.032 9.225 1.00 37.97 263 PRO A O 1
ATOM 2120 N N . SER A 1 264 ? 9.625 5.829 9.586 1.00 44.34 264 SER A N 1
ATOM 2121 C CA . SER A 1 264 ? 9.558 4.535 8.927 1.00 44.34 264 SER A CA 1
ATOM 2122 C C . SER A 1 264 ? 9.734 4.828 7.445 1.00 44.34 264 SER A C 1
ATOM 2124 O O . SER A 1 264 ? 8.827 5.382 6.839 1.00 44.34 264 SER A O 1
ATOM 2126 N N . ALA A 1 265 ? 10.932 4.573 6.921 1.00 51.62 265 ALA A N 1
ATOM 2127 C CA . ALA A 1 265 ? 11.229 4.440 5.500 1.00 51.62 265 ALA A CA 1
ATOM 2128 C C . ALA A 1 265 ? 10.286 5.240 4.574 1.00 51.62 265 ALA A C 1
ATOM 2130 O O . ALA A 1 265 ? 9.367 4.676 3.995 1.00 51.62 265 ALA A O 1
ATOM 2131 N N . THR A 1 266 ? 10.497 6.557 4.482 1.00 69.62 266 THR A N 1
ATOM 2132 C CA . THR A 1 266 ? 9.781 7.461 3.570 1.00 69.62 266 THR A CA 1
ATOM 2133 C C . THR A 1 266 ? 9.685 6.852 2.165 1.00 69.62 266 THR A C 1
ATOM 2135 O O . THR A 1 266 ? 10.685 6.321 1.679 1.00 69.62 266 THR A O 1
ATOM 2138 N N . PHE A 1 267 ? 8.548 7.001 1.470 1.00 79.12 267 PHE A N 1
ATOM 2139 C CA . PHE A 1 267 ? 8.398 6.590 0.060 1.00 79.12 267 PHE A CA 1
ATOM 2140 C C . PHE A 1 267 ? 9.442 7.214 -0.874 1.00 79.12 267 PHE A C 1
ATOM 2142 O O . PHE A 1 267 ? 9.737 6.663 -1.925 1.00 79.12 267 PHE A O 1
ATOM 2149 N N . ARG A 1 268 ? 10.117 8.284 -0.434 1.00 87.19 268 ARG A N 1
ATOM 2150 C CA . ARG A 1 268 ? 11.361 8.807 -1.018 1.00 87.19 268 ARG A CA 1
ATOM 2151 C C . ARG A 1 268 ? 12.413 7.741 -1.310 1.00 87.19 268 ARG A C 1
ATOM 2153 O O . ARG A 1 268 ? 13.198 7.921 -2.228 1.00 87.19 268 ARG A O 1
ATOM 2160 N N . LYS A 1 269 ? 12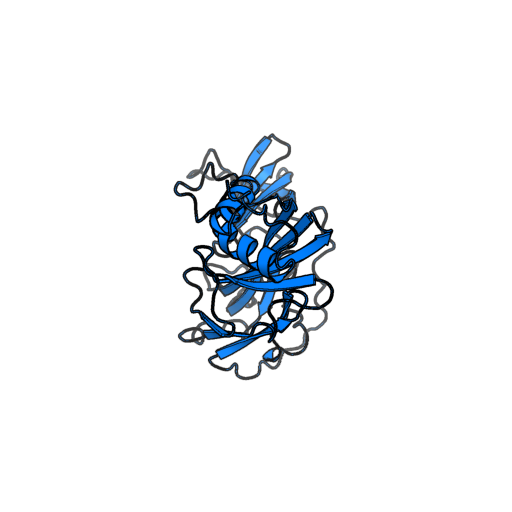.456 6.645 -0.550 1.00 86.00 269 LYS A N 1
ATOM 2161 C CA . LYS A 1 269 ? 13.359 5.520 -0.816 1.00 86.00 269 LYS A CA 1
ATOM 2162 C C . LYS A 1 269 ? 13.107 4.869 -2.178 1.00 86.00 269 LYS A C 1
ATOM 2164 O O . LYS A 1 269 ? 14.050 4.374 -2.783 1.00 86.00 269 LYS A O 1
ATOM 2169 N N . PHE A 1 270 ? 11.876 4.922 -2.684 1.00 89.50 270 PHE A N 1
ATOM 2170 C CA . PHE A 1 270 ? 11.512 4.390 -3.998 1.00 89.50 270 PHE A CA 1
ATOM 2171 C C . PHE A 1 270 ? 12.055 5.221 -5.155 1.00 89.50 270 PHE A C 1
ATOM 2173 O O . PHE A 1 270 ? 11.962 4.776 -6.292 1.00 89.50 270 PHE A O 1
ATOM 2180 N N . SER A 1 271 ? 12.675 6.380 -4.904 1.00 91.88 271 SER A N 1
ATOM 2181 C CA . SER A 1 271 ? 13.198 7.224 -5.978 1.00 91.88 271 SER A CA 1
ATOM 2182 C C . SER A 1 271 ? 14.205 6.504 -6.875 1.00 91.88 271 SER A C 1
ATOM 2184 O O . SER A 1 271 ? 14.259 6.800 -8.063 1.00 91.88 271 SER A O 1
ATOM 2186 N N . LYS A 1 272 ? 14.957 5.526 -6.343 1.00 92.25 272 LYS A N 1
ATOM 2187 C CA . LYS A 1 272 ? 15.861 4.700 -7.156 1.00 92.25 272 LYS A CA 1
ATOM 2188 C C . LYS A 1 272 ? 15.086 3.797 -8.114 1.00 92.25 272 LYS A C 1
ATOM 2190 O O . LYS A 1 272 ? 15.358 3.807 -9.306 1.00 92.25 272 LYS A O 1
ATOM 2195 N N . ALA A 1 273 ? 14.123 3.033 -7.601 1.00 92.75 273 ALA A N 1
ATOM 2196 C CA . ALA A 1 273 ? 13.287 2.166 -8.427 1.00 92.75 273 ALA A CA 1
ATOM 2197 C C . ALA A 1 273 ? 12.467 2.967 -9.458 1.00 92.75 273 ALA A C 1
ATOM 2199 O O . ALA A 1 273 ? 12.327 2.532 -10.596 1.00 92.75 273 ALA A O 1
ATOM 2200 N N . ILE A 1 274 ? 11.992 4.164 -9.095 1.00 94.31 274 ILE A N 1
ATOM 2201 C CA . ILE A 1 274 ? 11.288 5.070 -10.014 1.00 94.31 274 ILE A CA 1
ATOM 2202 C C . ILE A 1 274 ? 12.227 5.575 -11.117 1.00 94.31 274 ILE A C 1
ATOM 2204 O O . ILE A 1 274 ? 11.833 5.559 -12.277 1.00 94.31 274 ILE A O 1
ATOM 2208 N N . ALA A 1 275 ? 13.456 5.986 -10.785 1.00 93.56 275 ALA A N 1
ATOM 2209 C CA . ALA A 1 275 ? 14.439 6.421 -11.780 1.00 93.56 275 ALA A CA 1
ATOM 2210 C C . ALA A 1 275 ? 14.744 5.312 -12.801 1.00 93.56 275 ALA A C 1
ATOM 2212 O O . ALA A 1 275 ? 14.661 5.555 -14.000 1.00 93.56 275 ALA A O 1
ATOM 2213 N N . LEU A 1 276 ? 14.974 4.080 -12.332 1.00 92.50 276 LEU A N 1
ATOM 2214 C CA . LEU A 1 276 ? 15.162 2.921 -13.211 1.00 92.50 276 LEU A CA 1
ATOM 2215 C C . LEU A 1 276 ? 13.928 2.655 -14.083 1.00 92.50 276 LEU A C 1
ATOM 2217 O O . LEU A 1 276 ? 14.055 2.396 -15.273 1.00 92.50 276 LEU A O 1
ATOM 2221 N N . ALA A 1 277 ? 12.721 2.757 -13.519 1.00 93.12 277 ALA A N 1
ATOM 2222 C CA . ALA A 1 277 ? 11.492 2.597 -14.290 1.00 93.12 277 ALA A CA 1
ATOM 2223 C C . ALA A 1 277 ? 11.343 3.663 -15.392 1.00 93.12 277 ALA A C 1
ATOM 2225 O O . ALA A 1 277 ? 10.848 3.351 -16.471 1.00 93.12 277 ALA A O 1
ATOM 2226 N N . ILE A 1 278 ? 11.774 4.905 -15.143 1.00 93.06 278 ILE A N 1
ATOM 2227 C CA . ILE A 1 278 ? 11.796 5.972 -16.157 1.00 93.06 278 ILE A CA 1
ATOM 2228 C C . ILE A 1 278 ? 12.772 5.625 -17.283 1.00 93.06 278 ILE A C 1
ATOM 2230 O O . ILE A 1 278 ? 12.400 5.746 -18.446 1.00 93.06 278 ILE A O 1
ATOM 2234 N N . GLU A 1 279 ? 13.987 5.176 -16.959 1.00 90.88 279 GLU A N 1
ATOM 2235 C CA . GLU A 1 279 ? 14.993 4.804 -17.965 1.00 90.88 279 GLU A CA 1
ATOM 2236 C C . GLU A 1 279 ? 14.530 3.640 -18.852 1.00 90.88 279 GLU A C 1
ATOM 2238 O O . GLU A 1 279 ? 14.769 3.654 -20.059 1.00 90.88 279 GLU A O 1
ATOM 2243 N N . GLU A 1 280 ? 13.813 2.672 -18.278 1.00 90.56 280 GLU A N 1
ATOM 2244 C CA . GLU A 1 280 ? 13.201 1.567 -19.024 1.00 90.56 280 GLU A CA 1
ATOM 2245 C C . GLU A 1 280 ? 12.054 2.046 -19.933 1.00 90.56 280 GLU A C 1
ATOM 2247 O O . GLU A 1 280 ? 11.919 1.586 -21.069 1.00 90.56 280 GLU A O 1
ATOM 2252 N N . LEU A 1 281 ? 11.218 2.978 -19.458 1.00 90.50 281 LEU A N 1
ATOM 2253 C CA . LEU A 1 281 ? 10.088 3.528 -20.222 1.00 90.50 281 LEU A CA 1
ATOM 2254 C C . LEU A 1 281 ? 10.523 4.455 -21.359 1.00 90.50 281 LEU A C 1
ATOM 2256 O O . LEU A 1 281 ? 9.873 4.497 -22.404 1.00 90.50 281 LEU A O 1
ATOM 2260 N N . LEU A 1 282 ? 11.591 5.217 -21.139 1.00 87.00 282 LEU A N 1
ATOM 2261 C CA . LEU A 1 282 ? 12.088 6.256 -22.030 1.00 87.00 282 LEU A CA 1
ATOM 2262 C C . LEU A 1 282 ? 13.610 6.133 -22.196 1.00 87.00 282 LEU A C 1
ATOM 2264 O O . LEU A 1 282 ? 14.357 6.972 -21.680 1.00 87.00 282 LEU A O 1
ATOM 2268 N N . PRO A 1 283 ? 14.100 5.133 -22.951 1.00 74.62 283 PRO A N 1
ATOM 2269 C CA . PRO A 1 283 ? 15.525 5.001 -23.189 1.00 74.62 283 PRO A CA 1
ATOM 2270 C C . PRO A 1 283 ? 16.034 6.245 -23.933 1.00 74.62 283 PRO A C 1
ATOM 2272 O O . PRO A 1 283 ? 15.695 6.485 -25.092 1.00 74.62 283 PRO A O 1
ATOM 2275 N N . SER A 1 284 ? 16.850 7.050 -23.251 1.00 65.94 284 SER A N 1
ATOM 2276 C CA . SER A 1 284 ? 17.641 8.149 -23.824 1.00 65.94 284 SER A CA 1
ATOM 2277 C C . SER A 1 284 ? 16.910 9.420 -24.295 1.00 65.94 284 SER A C 1
ATOM 2279 O O . SER A 1 284 ? 17.567 10.288 -24.866 1.00 65.94 284 SER A O 1
ATOM 2281 N N . SER A 1 285 ? 15.608 9.608 -24.044 1.00 64.12 285 SER A N 1
ATOM 2282 C CA . SER A 1 285 ? 14.878 10.791 -24.555 1.00 64.12 285 SER A CA 1
ATOM 2283 C C . SER A 1 285 ? 15.116 12.096 -23.773 1.00 64.12 285 SER A C 1
ATOM 2285 O O . SER A 1 285 ? 14.887 13.177 -24.315 1.00 64.12 285 SER A O 1
ATOM 2287 N N . LYS A 1 286 ? 15.575 12.014 -22.515 1.00 65.31 286 LYS A N 1
ATOM 2288 C CA . LYS A 1 286 ? 15.757 13.160 -21.592 1.00 65.31 286 LYS A CA 1
ATOM 2289 C C . LYS A 1 286 ? 17.173 13.297 -21.013 1.00 65.31 286 LYS A C 1
ATOM 2291 O O . LYS A 1 286 ? 17.390 14.124 -20.128 1.00 65.31 286 LYS A O 1
ATOM 2296 N N . LEU A 1 287 ? 18.124 12.501 -21.509 1.00 68.44 287 LEU A N 1
ATOM 2297 C CA . LEU A 1 287 ? 19.534 12.617 -21.137 1.00 68.44 287 LEU A CA 1
ATOM 2298 C C . LEU A 1 287 ? 20.106 13.908 -21.723 1.00 68.44 287 LEU A C 1
ATOM 2300 O O . LEU A 1 287 ? 20.164 14.070 -22.945 1.00 68.44 287 LEU A O 1
ATOM 2304 N N . VAL A 1 288 ? 20.566 14.808 -20.856 1.00 75.12 288 VAL A N 1
ATOM 2305 C CA . VAL A 1 288 ? 21.351 15.961 -21.298 1.00 75.12 288 VAL A CA 1
ATOM 2306 C C . VAL A 1 288 ? 22.713 15.426 -21.723 1.00 75.12 288 VAL A C 1
ATOM 2308 O O . VAL A 1 288 ? 23.498 14.981 -20.889 1.00 75.12 288 VAL A O 1
ATOM 2311 N N . GLN A 1 289 ? 23.004 15.428 -23.027 1.00 60.75 289 GLN A N 1
ATOM 2312 C CA . GLN A 1 289 ? 24.361 15.138 -23.484 1.00 60.75 289 GLN A CA 1
ATOM 2313 C C . GLN A 1 289 ? 25.276 16.207 -22.890 1.00 60.75 289 GLN A C 1
ATOM 2315 O O . GLN A 1 289 ? 25.115 17.394 -23.184 1.00 60.75 289 GLN A O 1
ATOM 2320 N N . SER A 1 290 ? 26.217 15.800 -22.036 1.00 52.66 290 SER A N 1
ATOM 2321 C CA . SER A 1 290 ? 27.271 16.702 -21.600 1.00 52.66 290 SER A CA 1
ATOM 2322 C C . SER A 1 290 ? 27.999 17.175 -22.854 1.00 52.66 290 SER A C 1
ATOM 2324 O O . SER A 1 290 ? 28.551 16.380 -23.617 1.00 52.66 290 SER A O 1
ATOM 2326 N N . ALA A 1 291 ? 27.935 18.478 -23.119 1.00 44.56 291 ALA A N 1
ATOM 2327 C CA . ALA A 1 291 ? 28.745 19.080 -24.157 1.00 44.56 291 ALA A CA 1
ATOM 2328 C C . ALA A 1 291 ? 30.206 18.828 -23.770 1.00 44.56 291 ALA A C 1
ATOM 2330 O O . ALA A 1 291 ? 30.725 19.440 -22.838 1.00 44.56 291 ALA A O 1
ATOM 2331 N N . THR A 1 292 ? 30.847 17.874 -24.440 1.00 40.12 292 THR A N 1
ATOM 2332 C CA . THR A 1 292 ? 32.293 17.691 -24.382 1.00 40.12 292 THR A CA 1
ATOM 2333 C C . THR A 1 292 ? 32.934 18.984 -24.874 1.00 40.12 292 THR A C 1
ATOM 2335 O O . THR A 1 292 ? 32.850 19.291 -26.065 1.00 40.12 292 THR A O 1
ATOM 2338 N N . ALA A 1 293 ? 33.522 19.740 -23.950 1.00 37.59 293 ALA A N 1
ATOM 2339 C CA . ALA A 1 293 ? 34.476 20.807 -24.219 1.00 37.59 293 ALA A CA 1
ATOM 2340 C C . ALA A 1 293 ? 35.868 20.335 -23.795 1.00 37.59 293 ALA A C 1
ATOM 2342 O O . ALA A 1 293 ? 35.962 19.697 -22.719 1.00 37.59 293 ALA A O 1
#

pLDDT: mean 78.12, std 15.14, range [37.59, 96.0]

Secondary structure (DSSP, 8-state):
-PPPEEEEEEEEEETTTTEEEEEETTS-EEEEEGGGB--SSSS-----TT-EEEEEEE--TT-TTSPEEEEEEESSS--S-----------PPPPSEEEEEE-TT--EE-GGG-SPPTT-EE-SSEEEEE-S-TT--GGGTT-EEEEE--SSSEETTTEEEEEE-TTS-B--SEEEE-SSS-EEEEEEEEEETTEEEEEEEEEEEEEE-GGG-SSGGG-EEEEEEEEEEEEEEE---BSSHHHHHHHHHHHSPPP--TT-SS----GGGGHHHHHHHHHHHSTTSSB------

Solvent-accessible surface area (backbone atoms only — not comparable to full-atom values): 16742 Å² total; per-residue (Å²): 130,87,74,65,72,44,48,30,31,26,67,41,50,40,75,92,78,42,38,31,37,28,36,36,79,85,75,45,56,27,38,35,42,42,81,25,51,57,60,95,69,76,51,78,68,83,66,54,65,66,40,46,32,35,21,30,79,37,87,33,90,94,34,77,85,45,27,36,37,33,66,30,31,69,71,81,60,78,74,72,74,79,78,80,74,90,71,82,76,83,73,70,90,74,65,58,58,44,60,33,44,32,47,66,86,51,52,78,44,48,74,90,67,65,70,87,53,90,58,43,34,73,75,86,49,38,41,33,41,67,67,59,54,66,57,56,60,85,74,56,81,73,50,33,44,38,40,39,51,49,97,54,51,57,33,92,92,38,25,27,46,43,40,25,42,62,72,16,45,70,50,61,62,63,48,77,48,84,49,88,74,39,42,29,42,36,30,38,34,58,75,52,101,47,31,33,41,39,36,34,36,35,49,42,77,42,81,28,46,87,90,67,42,87,44,74,69,34,18,16,40,32,42,33,42,32,50,90,42,74,49,80,45,72,56,70,79,28,75,46,70,70,52,37,17,52,59,45,26,69,71,42,70,77,70,92,50,92,80,50,96,57,82,75,70,50,73,39,42,35,17,52,40,50,35,53,40,47,48,70,68,45,73,76,80,51,58,55,77,75,79,88,124

InterPro domains:
  IPR002059 Cold-shock protein Csp, DNA-binding [PF00313] (7-64)
  IPR002059 Cold-shock protein Csp, DNA-binding [PR00050] (8-23)
  IPR002059 Cold-shock protein Csp, DNA-binding [PR00050] (28-37)
  IPR002059 Cold-shock protein Csp, DNA-binding [PR00050] (45-63)
  IPR002059 Cold-shock protein Csp, DNA-binding [PS51857] (5-74)
  IPR011129 Cold-shock domain [SM00357] (7-75)
  IPR012340 Nucleic acid-binding, OB-fold [G3DSA:2.40.50.140] (6-73)
  IPR012340 Nucleic acid-binding, OB-fold [SSF50249] (6-74)